Protein AF-0000000077172440 (afdb_homodimer)

pLDDT: mean 88.28, std 14.59, range [40.81, 98.94]

Organism: Gloeobacter violaceus (strain ATCC 29082 / PCC 7421) (NCBI:txid251221)

Foldseek 3Di:
DDQDDDLVRADKDWDDDADAATKIWRWGQVVSPHDFKGKIKIKAFALHWHAAFKAKQPKKKKKAWQAAKWWKDAQPDIDIDGHRDIDIQDHDDSRGTITTAHLTHGITIIMMMMTDDPQIWMAHVQQQKIKTAGDPPVVVLRIAIDHPPPVDPHDDRCHRVNCPVSNVRNPDPDDD/DDQDDDLVRADWDWDDDADAATKIWRWGQVVSPDDFKGKIKIKAFALHWHAAFKAKQPKKKKKAWQAAKWWKDAQPDIDIDGHRDIDIQDHDDSRGTITTAHLTHGIGIIMMMMTDDPQIWMAHVQQQKIKTRGDPPVVVLRIAIDHPPPVDPHDDRCHRPNCVVSNVRNPDPDDD

Secondary structure (DSSP, 8-state):
---EEEGGGS-EEEEEETTTEEEEEEE-TGGGT-SSEEEEEEEE-TT-BSS-SBEESS--EEEEEEE--EEEEETTEEEEE-TTEEEEE-S-SGGG-EEEE--SSS-EEEEEEEE--SSEEEEETTTTEEEEES---GGGT-EEEEES-TT-S---TTTT---HHHHHHHHS----/---EEEGGGS-EEEEEETTTEEEEEEE-TGGGT-SSEEEEEEEE-TT-BSS-SBEESS--EEEEEEE--EEEEETTEEEEE-TTEEEEE-S-SGGG-EEEE--SSS-EEEEEEEE--SSEEEEETTTTEEEEES---GGGT-EEEEES-TT-S---TTTT---HHHHHHHHS----

Sequence (352 aa):
MKPILNVADAPIRRLESGEHFECRMAQLANPLGAKSIGANVTHVPPGKAAFPFHHHYANEEHFFILSGTGMLRVGSQAYPVKPHDYIFTPPGGPEVAHQLVNTGLEDLVYLAISTLQLPEVAGYPDSGKTGVRITYDSASGAGRFLIADASKDEVSYWDGEDGRAIAEMQAAPSAPMKPILNVADAPIRRLESGEHFECRMAQLANPLGAKSIGANVTHVPPGKAAFPFHHHYANEEHFFILSGTGMLRVGSQAYPVKPHDYIFTPPGGPEVAHQLVNTGLEDLVYLAISTLQLPEVAGYPDSGKTGVRITYDSASGAGRFLIADASKDEVSYWDGEDGRAIAEMQAAPSAP

Radius of gyration: 21.49 Å; Cα contacts (8 Å, |Δi|>4): 927; chains: 2; bounding box: 39×65×44 Å

InterPro domains:
  IPR011051 RmlC-like cupin domain superfamily [SSF51182] (17-134)
  IPR013096 Cupin 2, conserved barrel [PF07883] (41-113)
  IPR014710 RmlC-like jelly roll fold [G3DSA:2.60.120.10] (12-162)
  IPR051610 Glucose-6-phosphate isomerase/Oxalate decarboxylase [PTHR35848] (5-147)

Structure (mmCIF, N/CA/C/O backbone):
data_AF-0000000077172440-model_v1
#
loop_
_entity.id
_entity.type
_entity.pdbx_description
1 polymer 'Glr3394 protein'
#
loop_
_atom_site.group_PDB
_atom_site.id
_atom_site.type_symbol
_atom_site.label_atom_id
_atom_site.label_alt_id
_atom_site.label_comp_id
_atom_site.label_asym_id
_atom_site.label_entity_id
_atom_site.label_seq_id
_atom_site.pdbx_PDB_ins_code
_atom_site.Cartn_x
_atom_site.Cartn_y
_atom_site.Cartn_z
_atom_site.occupancy
_atom_site.B_iso_or_equiv
_atom_site.auth_seq_id
_atom_site.auth_comp_id
_atom_site.auth_asym_id
_atom_site.auth_atom_id
_atom_site.pdbx_PDB_model_num
ATOM 1 N N . MET A 1 1 ? 1.404 -16.562 13.992 1 76.5 1 MET A N 1
ATOM 2 C CA . MET A 1 1 ? 0.486 -15.438 14.102 1 76.5 1 MET A CA 1
ATOM 3 C C . MET A 1 1 ? -0.268 -15.211 12.797 1 76.5 1 MET A C 1
ATOM 5 O O . MET A 1 1 ? 0.266 -15.469 11.719 1 76.5 1 MET A O 1
ATOM 9 N N . LYS A 1 2 ? -1.581 -14.836 12.875 1 91.19 2 LYS A N 1
ATOM 10 C CA . LYS A 1 2 ? -2.41 -14.562 11.703 1 91.19 2 LYS A CA 1
ATOM 11 C C . LYS A 1 2 ? -1.881 -13.367 10.922 1 91.19 2 LYS A C 1
ATOM 13 O O . LYS A 1 2 ? -1.665 -12.297 11.492 1 91.19 2 LYS A O 1
ATOM 18 N N . PRO A 1 3 ? -1.607 -13.508 9.648 1 97.25 3 PRO A N 1
ATOM 19 C CA . PRO A 1 3 ? -0.966 -12.453 8.859 1 97.25 3 PRO A CA 1
ATOM 20 C C . PRO A 1 3 ? -1.966 -11.438 8.305 1 97.25 3 PRO A C 1
ATOM 22 O O . PRO A 1 3 ? -1.636 -10.672 7.391 1 97.25 3 PRO A O 1
ATOM 25 N N . ILE A 1 4 ? -3.197 -11.469 8.828 1 98.62 4 ILE A N 1
ATOM 26 C CA . ILE A 1 4 ? -4.273 -10.633 8.305 1 98.62 4 ILE A CA 1
ATOM 27 C C . ILE A 1 4 ? -4.848 -9.773 9.422 1 98.62 4 ILE A C 1
ATOM 29 O O . ILE A 1 4 ? -5.105 -10.266 10.523 1 98.62 4 ILE A O 1
ATOM 33 N N . LEU A 1 5 ? -5.012 -8.562 9.188 1 98.69 5 LEU A N 1
ATOM 34 C CA . LEU A 1 5 ? -5.715 -7.633 10.055 1 98.69 5 LEU A CA 1
ATOM 35 C C . LEU A 1 5 ? -6.73 -6.812 9.273 1 98.69 5 LEU A C 1
ATOM 37 O O . LEU A 1 5 ? -6.367 -6.094 8.336 1 98.69 5 LEU A O 1
ATOM 41 N N . ASN A 1 6 ? -8.016 -6.953 9.594 1 98.88 6 ASN A N 1
ATOM 42 C CA . ASN A 1 6 ? -9.016 -6.117 8.945 1 98.88 6 ASN A CA 1
ATOM 43 C C . ASN A 1 6 ? -9.055 -4.715 9.547 1 98.88 6 ASN A C 1
ATOM 45 O O . ASN A 1 6 ? -8.906 -4.551 10.758 1 98.88 6 ASN A O 1
ATOM 49 N N . VAL A 1 7 ? -9.344 -3.797 8.727 1 98.81 7 VAL A N 1
ATOM 50 C CA . VAL A 1 7 ? -9.414 -2.4 9.148 1 98.81 7 VAL A CA 1
ATOM 51 C C . VAL A 1 7 ? -10.336 -2.27 10.352 1 98.81 7 VAL A C 1
ATOM 53 O O . VAL A 1 7 ? -10.055 -1.514 11.281 1 98.81 7 VAL A O 1
ATOM 56 N N . ALA A 1 8 ? -11.414 -2.982 10.383 1 98.44 8 ALA A N 1
ATOM 57 C CA . ALA A 1 8 ? -12.422 -2.887 11.43 1 98.44 8 ALA A CA 1
ATOM 58 C C . ALA A 1 8 ? -11.859 -3.326 12.781 1 98.44 8 ALA A C 1
ATOM 60 O O . ALA A 1 8 ? -12.367 -2.93 13.828 1 98.44 8 ALA A O 1
ATOM 61 N N . ASP A 1 9 ? -10.852 -4.141 12.781 1 98.31 9 ASP A N 1
ATOM 62 C CA . ASP A 1 9 ? -10.312 -4.711 14.016 1 98.31 9 ASP A CA 1
ATOM 63 C C . ASP A 1 9 ? -8.969 -4.066 14.367 1 98.31 9 ASP A C 1
ATOM 65 O O . ASP A 1 9 ? -8.336 -4.445 15.359 1 98.31 9 ASP A O 1
ATOM 69 N N . ALA A 1 10 ? -8.578 -3.152 13.57 1 98.62 10 ALA A N 1
ATOM 70 C CA . ALA A 1 10 ? -7.258 -2.557 13.734 1 98.62 10 ALA A CA 1
ATOM 71 C C . ALA A 1 10 ? -7.254 -1.545 14.875 1 98.62 10 ALA A C 1
ATOM 73 O O . ALA A 1 10 ? -8.242 -0.838 15.094 1 98.62 10 ALA A O 1
ATOM 74 N N . PRO A 1 11 ? -6.117 -1.468 15.656 1 97.88 11 PRO A N 1
ATOM 75 C CA . PRO A 1 11 ? -6 -0.375 16.625 1 97.88 11 PRO A CA 1
ATOM 76 C C . PRO A 1 11 ? -6.164 1.001 15.984 1 97.88 11 PRO A C 1
ATOM 78 O O . PRO A 1 11 ? -5.66 1.236 14.883 1 97.88 11 PRO A O 1
ATOM 81 N N . ILE A 1 12 ? -6.863 1.854 16.719 1 98.12 12 ILE A N 1
ATOM 82 C CA . ILE A 1 12 ? -7.168 3.178 16.172 1 98.12 12 ILE A CA 1
ATOM 83 C C . ILE A 1 12 ? -6.324 4.23 16.891 1 98.12 12 ILE A C 1
ATOM 85 O O . ILE A 1 12 ? -6.234 4.23 18.125 1 98.12 12 ILE A O 1
ATOM 89 N N . ARG A 1 13 ? -5.633 5.074 16.156 1 95.69 13 ARG A N 1
ATOM 90 C CA . ARG A 1 13 ? -5.008 6.293 16.656 1 95.69 13 ARG A CA 1
ATOM 91 C C . ARG A 1 13 ? -5.762 7.531 16.188 1 95.69 13 ARG A C 1
ATOM 93 O O . ARG A 1 13 ? -6.062 7.668 14.992 1 95.69 13 ARG A O 1
ATOM 100 N N . ARG A 1 14 ? -6.105 8.422 17.062 1 96.31 14 ARG A N 1
ATOM 101 C CA . ARG A 1 14 ? -6.805 9.664 16.734 1 96.31 14 ARG A CA 1
ATOM 102 C C . ARG A 1 14 ? -5.891 10.867 16.922 1 96.31 14 ARG A C 1
ATOM 104 O O . ARG A 1 14 ? -5.117 10.938 17.875 1 96.31 14 ARG A O 1
ATOM 111 N N . LEU A 1 15 ? -5.883 11.742 15.977 1 92.75 15 LEU A N 1
ATOM 112 C CA . LEU A 1 15 ? -5.172 13.016 16.062 1 92.75 15 LEU A CA 1
ATOM 113 C C . LEU A 1 15 ? -6.133 14.188 15.898 1 92.75 15 LEU A C 1
ATOM 115 O O . LEU A 1 15 ? -7.047 14.133 15.078 1 92.75 15 LEU A O 1
ATOM 119 N N . GLU A 1 16 ? -5.938 15.141 16.703 1 92.56 16 GLU A N 1
ATOM 120 C CA . GLU A 1 16 ? -6.707 16.375 16.609 1 92.56 16 GLU A CA 1
ATOM 121 C C . GLU A 1 16 ? -5.902 17.562 17.125 1 92.56 16 GLU A C 1
ATOM 123 O O . GLU A 1 16 ? -5.195 17.453 18.125 1 92.56 16 GLU A O 1
ATOM 128 N N . SER A 1 17 ? -5.918 18.578 16.438 1 89.31 17 SER A N 1
ATOM 129 C CA . SER A 1 17 ? -5.309 19.828 16.859 1 89.31 17 SER A CA 1
ATOM 130 C C . SER A 1 17 ? -6.016 21.031 16.25 1 89.31 17 SER A C 1
ATOM 132 O O . SER A 1 17 ? -6.141 21.125 15.023 1 89.31 17 SER A O 1
ATOM 134 N N . GLY A 1 18 ? -6.434 21.922 17.078 1 89.69 18 GLY A N 1
ATOM 135 C CA . GLY A 1 18 ? -7.086 23.125 16.594 1 89.69 18 GLY A CA 1
ATOM 136 C C . GLY A 1 18 ? -8.312 22.828 15.75 1 89.69 18 GLY A C 1
ATOM 137 O O . GLY A 1 18 ? -8.961 21.797 15.922 1 89.69 18 GLY A O 1
ATOM 138 N N . GLU A 1 19 ? -8.609 23.75 14.859 1 89.94 19 GLU A N 1
ATOM 139 C CA . GLU A 1 19 ? -9.844 23.703 14.086 1 89.94 19 GLU A CA 1
ATOM 140 C C . GLU A 1 19 ? -9.672 22.891 12.805 1 89.94 19 GLU A C 1
ATOM 142 O O . GLU A 1 19 ? -10.641 22.375 12.258 1 89.94 19 GLU A O 1
ATOM 147 N N . HIS A 1 20 ? -8.492 22.688 12.391 1 92.44 20 HIS A N 1
ATOM 148 C CA . HIS A 1 20 ? -8.328 22.281 11 1 92.44 20 HIS A CA 1
ATOM 149 C C . HIS A 1 20 ? -7.668 20.922 10.898 1 92.44 20 HIS A C 1
ATOM 151 O O . HIS A 1 20 ? -7.613 20.328 9.812 1 92.44 20 HIS A O 1
ATOM 157 N N . PHE A 1 21 ? -7.172 20.422 11.992 1 94.38 21 PHE A N 1
ATOM 158 C CA . PHE A 1 21 ? -6.473 19.141 11.93 1 94.38 21 PHE A CA 1
ATOM 159 C C . PHE A 1 21 ? -7.223 18.078 12.719 1 94.38 21 PHE A C 1
ATOM 161 O O . PHE A 1 21 ? -7.52 18.266 13.898 1 94.38 21 PHE A O 1
ATOM 168 N N . GLU A 1 22 ? -7.531 17.031 12.078 1 96.19 22 GLU A N 1
ATOM 169 C CA . GLU A 1 22 ? -8.219 15.906 12.695 1 96.19 22 GLU A CA 1
ATOM 170 C C . GLU A 1 22 ? -8.148 14.656 11.812 1 96.19 22 GLU A C 1
ATOM 172 O O . GLU A 1 22 ? -8.289 14.75 10.594 1 96.19 22 GLU A O 1
ATOM 177 N N . CYS A 1 23 ? -7.887 13.539 12.438 1 97.38 23 CYS A N 1
ATOM 178 C CA . CYS A 1 23 ? -8.023 12.281 11.711 1 97.38 23 CYS A CA 1
ATOM 179 C C . CYS A 1 23 ? -8.133 11.102 12.672 1 97.38 23 CYS A C 1
ATOM 181 O O . CYS A 1 23 ? -7.883 11.25 13.867 1 97.38 23 CYS A O 1
ATOM 183 N N . ARG A 1 24 ? -8.641 10.094 12.172 1 98.38 24 ARG A N 1
ATOM 184 C CA . ARG A 1 24 ? -8.562 8.766 12.773 1 98.38 24 ARG A CA 1
ATOM 185 C C . ARG A 1 24 ? -7.781 7.805 11.875 1 98.38 24 ARG A C 1
ATOM 187 O O . ARG A 1 24 ? -8.047 7.715 10.68 1 98.38 24 ARG A O 1
ATOM 194 N N . MET A 1 25 ? -6.887 7.094 12.492 1 98.12 25 MET A N 1
ATOM 195 C CA . MET A 1 25 ? -6.043 6.176 11.727 1 98.12 25 MET A CA 1
ATOM 196 C C . MET A 1 25 ? -6.191 4.746 12.242 1 98.12 25 MET A C 1
ATOM 198 O O . MET A 1 25 ? -5.957 4.477 13.414 1 98.12 25 MET A O 1
ATOM 202 N N . ALA A 1 26 ? -6.637 3.865 11.391 1 98.75 26 ALA A N 1
ATOM 203 C CA . ALA A 1 26 ? -6.551 2.436 11.672 1 98.75 26 ALA A CA 1
ATOM 204 C C . ALA A 1 26 ? -5.164 1.895 11.336 1 98.75 26 ALA A C 1
ATOM 206 O O . ALA A 1 26 ? -4.809 1.772 10.164 1 98.75 26 ALA A O 1
ATOM 207 N N . GLN A 1 27 ? -4.391 1.574 12.375 1 97.81 27 GLN A N 1
ATOM 208 C CA . GLN A 1 27 ? -3.023 1.104 12.172 1 97.81 27 GLN A CA 1
ATOM 209 C C . GLN A 1 27 ? -3.008 -0.334 11.664 1 97.81 27 GLN A C 1
ATOM 211 O O . GLN A 1 27 ? -3.596 -1.225 12.281 1 97.81 27 GLN A O 1
ATOM 216 N N . LEU A 1 28 ? -2.277 -0.622 10.562 1 98.44 28 LEU A N 1
ATOM 217 C CA . LEU A 1 28 ? -2.424 -1.924 9.914 1 98.44 28 LEU A CA 1
ATOM 218 C C . LEU A 1 28 ? -1.089 -2.66 9.867 1 98.44 28 LEU A C 1
ATOM 220 O O . LEU A 1 28 ? -0.944 -3.73 10.461 1 98.44 28 LEU A O 1
ATOM 224 N N . ALA A 1 29 ? -0.064 -2.094 9.297 1 98 29 ALA A N 1
ATOM 225 C CA . ALA A 1 29 ? 1.187 -2.803 9.039 1 98 29 ALA A CA 1
ATOM 226 C C . ALA A 1 29 ? 1.931 -3.098 10.336 1 98 29 ALA A C 1
ATOM 228 O O . ALA A 1 29 ? 2.379 -4.227 10.555 1 98 29 ALA A O 1
ATOM 229 N N . ASN A 1 30 ? 2.021 -2.082 11.172 1 94.25 30 ASN A N 1
ATOM 230 C CA . ASN A 1 30 ? 2.836 -2.197 12.375 1 94.25 30 ASN A CA 1
ATOM 231 C C . ASN A 1 30 ? 2.32 -3.303 13.297 1 94.25 30 ASN A C 1
ATOM 233 O O . ASN A 1 30 ? 3.092 -4.152 13.742 1 94.25 30 ASN A O 1
ATOM 237 N N . PRO A 1 31 ? 1.018 -3.365 13.594 1 96.06 31 PRO A N 1
ATOM 238 C CA . PRO A 1 31 ? 0.517 -4.434 14.461 1 96.06 31 PRO A CA 1
ATOM 239 C C . PRO A 1 31 ? 0.816 -5.828 13.914 1 96.06 31 PRO A C 1
ATOM 241 O O . PRO A 1 31 ? 0.842 -6.801 14.672 1 96.06 31 PRO A O 1
ATOM 244 N N . LEU A 1 32 ? 0.987 -5.965 12.602 1 97.31 32 LEU A N 1
ATOM 245 C CA . LEU A 1 32 ? 1.26 -7.254 11.984 1 97.31 32 LEU A CA 1
ATOM 246 C C . LEU A 1 32 ? 2.756 -7.555 11.984 1 97.31 32 LEU A C 1
ATOM 248 O O . LEU A 1 32 ? 3.182 -8.617 11.531 1 97.31 32 LEU A O 1
ATOM 252 N N . GLY A 1 33 ? 3.527 -6.566 12.43 1 94.5 33 GLY A N 1
ATOM 253 C CA . GLY A 1 33 ? 4.949 -6.812 12.625 1 94.5 33 GLY A CA 1
ATOM 254 C C . GLY A 1 33 ? 5.805 -6.301 11.484 1 94.5 33 GLY A C 1
ATOM 255 O O . GLY A 1 33 ? 6.996 -6.613 11.406 1 94.5 33 GLY A O 1
ATOM 256 N N . ALA A 1 34 ? 5.184 -5.594 10.57 1 95.81 34 ALA A N 1
ATOM 257 C CA . ALA A 1 34 ? 5.965 -5.035 9.477 1 95.81 34 ALA A CA 1
ATOM 258 C C . ALA A 1 34 ? 7.012 -4.055 9.992 1 95.81 34 ALA A C 1
ATOM 260 O O . ALA A 1 34 ? 6.746 -3.283 10.914 1 95.81 34 ALA A O 1
ATOM 261 N N . LYS A 1 35 ? 8.164 -4.031 9.273 1 89.31 35 LYS A N 1
ATOM 262 C CA . LYS A 1 35 ? 9.258 -3.217 9.781 1 89.31 35 LYS A CA 1
ATOM 263 C C . LYS A 1 35 ? 9.75 -2.232 8.727 1 89.31 35 LYS A C 1
ATOM 265 O O . LYS A 1 35 ? 10.383 -1.225 9.055 1 89.31 35 LYS A O 1
ATOM 270 N N . SER A 1 36 ? 9.539 -2.518 7.508 1 93.94 36 SER A N 1
ATOM 271 C CA . SER A 1 36 ? 10.109 -1.706 6.438 1 93.94 36 SER A CA 1
ATOM 272 C C . SER A 1 36 ? 9.07 -0.77 5.836 1 93.94 36 SER A C 1
ATOM 274 O O . SER A 1 36 ? 9.406 0.289 5.305 1 93.94 36 SER A O 1
ATOM 276 N N . ILE A 1 37 ? 7.859 -1.203 5.863 1 97.19 37 ILE A N 1
ATOM 277 C CA . ILE A 1 37 ? 6.758 -0.415 5.32 1 97.19 37 ILE A CA 1
ATOM 278 C C . ILE A 1 37 ? 5.707 -0.187 6.402 1 97.19 37 ILE A C 1
ATOM 280 O O . ILE A 1 37 ? 5.305 -1.126 7.094 1 97.19 37 ILE A O 1
ATOM 284 N N . GLY A 1 38 ? 5.375 1.05 6.609 1 96.81 38 GLY A N 1
ATOM 285 C CA . GLY A 1 38 ? 4.203 1.374 7.41 1 96.81 38 GLY A CA 1
ATOM 286 C C . GLY A 1 38 ? 2.943 1.541 6.582 1 96.81 38 GLY A C 1
ATOM 287 O O . GLY A 1 38 ? 3.012 1.871 5.398 1 96.81 38 GLY A O 1
ATOM 288 N N . ALA A 1 39 ? 1.798 1.276 7.219 1 98.62 39 ALA A N 1
ATOM 289 C CA . ALA A 1 39 ? 0.526 1.465 6.527 1 98.62 39 ALA A CA 1
ATOM 290 C C . ALA A 1 39 ? -0.616 1.66 7.523 1 98.62 39 ALA A C 1
ATOM 292 O O . ALA A 1 39 ? -0.666 0.994 8.555 1 98.62 39 ALA A O 1
ATOM 293 N N . ASN A 1 40 ? -1.451 2.508 7.184 1 98.62 40 ASN A N 1
ATOM 294 C CA . ASN A 1 40 ? -2.684 2.73 7.934 1 98.62 40 ASN A CA 1
ATOM 295 C C . ASN A 1 40 ? -3.795 3.268 7.039 1 98.62 40 ASN A C 1
ATOM 297 O O . ASN A 1 40 ? -3.527 3.811 5.965 1 98.62 40 ASN A O 1
ATOM 301 N N . VAL A 1 41 ? -5.016 3.045 7.449 1 98.94 41 VAL A N 1
ATOM 302 C CA . VAL A 1 41 ? -6.137 3.73 6.816 1 98.94 41 VAL A CA 1
ATOM 303 C C . VAL A 1 41 ? -6.492 4.984 7.609 1 98.94 41 VAL A C 1
ATOM 305 O O . VAL A 1 41 ? -6.812 4.906 8.797 1 98.94 41 VAL A O 1
ATOM 308 N N . THR A 1 42 ? -6.387 6.141 6.969 1 98.88 42 THR A N 1
ATOM 309 C CA . THR A 1 42 ? -6.641 7.434 7.594 1 98.88 42 THR A CA 1
ATOM 310 C C . THR A 1 42 ? -8 7.984 7.164 1 98.88 42 THR A C 1
ATOM 312 O O . THR A 1 42 ? -8.305 8.047 5.969 1 98.88 42 THR A O 1
ATOM 315 N N . HIS A 1 43 ? -8.82 8.336 8.07 1 98.94 43 HIS A N 1
ATOM 316 C CA . HIS A 1 43 ? -10.086 9.031 7.863 1 98.94 43 HIS A CA 1
ATOM 317 C C . HIS A 1 43 ? -9.977 10.508 8.234 1 98.94 43 HIS A C 1
ATOM 319 O O . HIS A 1 43 ? -9.617 10.836 9.367 1 98.94 43 HIS A O 1
ATOM 325 N N . VAL A 1 44 ? -10.266 11.359 7.328 1 98.69 44 VAL A N 1
ATOM 326 C CA . VAL A 1 44 ? -10.195 12.797 7.547 1 98.69 44 VAL A CA 1
ATOM 327 C C . VAL A 1 44 ? -11.578 13.414 7.367 1 98.69 44 VAL A C 1
ATOM 329 O O . VAL A 1 44 ? -12.164 13.344 6.285 1 98.69 44 VAL A O 1
ATOM 332 N N . PRO A 1 45 ? -12.117 14.039 8.359 1 98.19 45 PRO A N 1
ATOM 333 C CA . PRO A 1 45 ? -13.445 14.656 8.234 1 98.19 45 PRO A CA 1
ATOM 334 C C . PRO A 1 45 ? -13.453 15.844 7.281 1 98.19 45 PRO A C 1
ATOM 336 O O . PRO A 1 45 ? -12.398 16.406 6.98 1 98.19 45 PRO A O 1
ATOM 339 N N . PRO A 1 46 ? -14.688 16.188 6.805 1 97.56 46 PRO A N 1
ATOM 340 C CA . PRO A 1 46 ? -14.82 17.344 5.93 1 97.56 46 PRO A CA 1
ATOM 341 C C . PRO A 1 46 ? -14.203 18.609 6.531 1 97.56 46 PRO A C 1
ATOM 343 O O . PRO A 1 46 ? -14.414 18.906 7.707 1 97.56 46 PRO A O 1
ATOM 346 N N . GLY A 1 47 ? -13.352 19.344 5.742 1 94.69 47 GLY A N 1
ATOM 347 C CA . GLY A 1 47 ? -12.766 20.609 6.137 1 94.69 47 GLY A CA 1
ATOM 348 C C . GLY A 1 47 ? -11.477 20.469 6.918 1 94.69 47 GLY A C 1
ATOM 349 O O . GLY A 1 47 ? -10.898 21.453 7.371 1 94.69 47 GLY A O 1
ATOM 350 N N . LYS A 1 48 ? -11.031 19.203 7.062 1 96.75 48 LYS A N 1
ATOM 351 C CA . LYS A 1 48 ? -9.859 18.953 7.895 1 96.75 48 LYS A CA 1
ATOM 352 C C . LYS A 1 48 ? -8.711 18.375 7.066 1 96.75 48 LYS A C 1
ATOM 354 O O . LYS A 1 48 ? -8.914 17.953 5.926 1 96.75 48 LYS A O 1
ATOM 359 N N . ALA A 1 49 ? -7.586 18.516 7.594 1 96.75 49 ALA A N 1
ATOM 360 C CA . ALA A 1 49 ? -6.422 17.703 7.207 1 96.75 49 ALA A CA 1
ATOM 361 C C . ALA A 1 49 ? -5.941 16.844 8.375 1 96.75 49 ALA A C 1
ATOM 363 O O . ALA A 1 49 ? -6.148 17.188 9.539 1 96.75 49 ALA A O 1
ATOM 364 N N . ALA A 1 50 ? -5.348 15.727 8.055 1 96.94 50 ALA A N 1
ATOM 365 C CA . ALA A 1 50 ? -4.809 14.867 9.102 1 96.94 50 ALA A CA 1
ATOM 366 C C . ALA A 1 50 ? -3.533 15.453 9.695 1 96.94 50 ALA A C 1
ATOM 368 O O . ALA A 1 50 ? -3.338 15.43 10.914 1 96.94 50 ALA A O 1
ATOM 369 N N . PHE A 1 51 ? -2.623 15.977 8.812 1 94.69 51 PHE A N 1
ATOM 370 C CA . PHE A 1 51 ? -1.274 16.375 9.203 1 94.69 51 PHE A CA 1
ATOM 371 C C . PHE A 1 51 ? -0.924 17.734 8.633 1 94.69 51 PHE A C 1
ATOM 373 O O . PHE A 1 51 ? -1.512 18.172 7.645 1 94.69 51 PHE A O 1
ATOM 380 N N . PRO A 1 52 ? 0.033 18.438 9.242 1 93.69 52 PRO A N 1
ATOM 381 C CA . PRO A 1 52 ? 0.548 19.656 8.633 1 93.69 52 PRO A CA 1
ATOM 382 C C . PRO A 1 52 ? 1.203 19.406 7.273 1 93.69 52 PRO A C 1
ATOM 384 O O . PRO A 1 52 ? 1.579 18.266 6.965 1 93.69 52 PRO A O 1
ATOM 387 N N . PHE A 1 53 ? 1.23 20.422 6.449 1 95.06 53 PHE A N 1
ATOM 388 C CA . PHE A 1 53 ? 1.994 20.406 5.207 1 95.06 53 PHE A CA 1
ATOM 389 C C . PHE A 1 53 ? 3.461 20.094 5.477 1 95.06 53 PHE A C 1
ATOM 391 O O . PHE A 1 53 ? 4.133 20.828 6.207 1 95.06 53 PHE A O 1
ATOM 398 N N . HIS A 1 54 ? 3.977 18.984 4.887 1 96 54 HIS A N 1
ATOM 399 C CA . HIS A 1 54 ? 5.316 18.547 5.27 1 96 54 HIS A CA 1
ATOM 400 C C . HIS A 1 54 ? 5.977 17.75 4.156 1 96 54 HIS A C 1
ATOM 402 O O . HIS A 1 54 ? 5.328 17.406 3.168 1 96 54 HIS A O 1
ATOM 408 N N . HIS A 1 55 ? 7.238 17.641 4.27 1 95.75 55 HIS A N 1
ATOM 409 C CA . HIS A 1 55 ? 8.031 16.797 3.391 1 95.75 55 HIS A CA 1
ATOM 410 C C . HIS A 1 55 ? 9.031 15.961 4.184 1 95.75 55 HIS A C 1
ATOM 412 O O . HIS A 1 55 ? 9.344 16.281 5.332 1 95.75 55 HIS A O 1
ATOM 418 N N . HIS A 1 56 ? 9.312 14.859 3.625 1 96.62 56 HIS A N 1
ATOM 419 C CA . HIS A 1 56 ? 10.273 13.93 4.203 1 96.62 56 HIS A CA 1
ATOM 420 C C . HIS A 1 56 ? 11.586 13.93 3.42 1 96.62 56 HIS A C 1
ATOM 422 O O . HIS A 1 5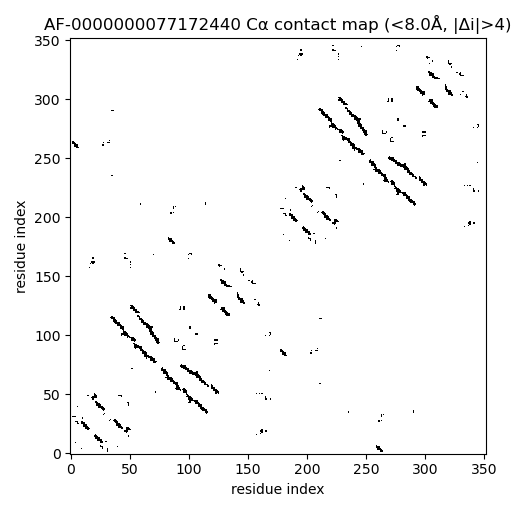6 ? 11.57 13.891 2.188 1 96.62 56 HIS A O 1
ATOM 428 N N . TYR A 1 57 ? 12.703 13.891 4.156 1 94.31 57 TYR A N 1
ATOM 429 C CA . TYR A 1 57 ? 13.977 13.922 3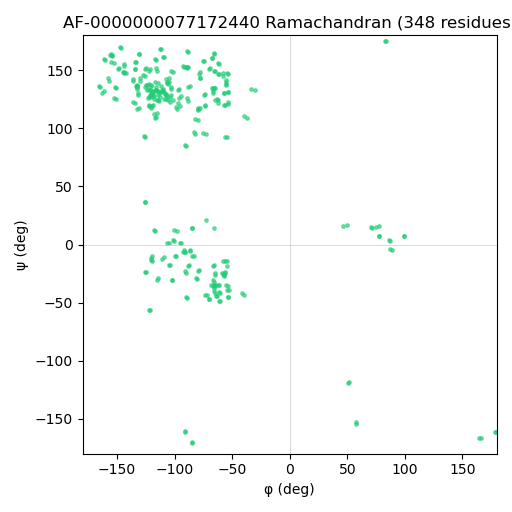.447 1 94.31 57 TYR A CA 1
ATOM 430 C C . TYR A 1 57 ? 14.461 12.516 3.131 1 94.31 57 TYR A C 1
ATOM 432 O O . TYR A 1 57 ? 15.211 12.305 2.176 1 94.31 57 TYR A O 1
ATOM 440 N N . ALA A 1 58 ? 14.016 11.539 3.859 1 94.06 58 ALA A N 1
ATOM 441 C CA . ALA A 1 58 ? 14.562 10.203 3.674 1 94.06 58 ALA A CA 1
ATOM 442 C C . ALA A 1 58 ? 13.492 9.242 3.158 1 94.06 58 ALA A C 1
ATOM 444 O O . ALA A 1 58 ? 13.797 8.273 2.461 1 94.06 58 ALA A O 1
ATOM 445 N N . ASN A 1 59 ? 12.289 9.469 3.508 1 95.94 59 ASN A N 1
ATOM 446 C CA . ASN A 1 59 ? 11.242 8.477 3.283 1 95.94 59 ASN A CA 1
ATOM 447 C C . ASN A 1 59 ? 10.336 8.875 2.121 1 95.94 59 ASN A C 1
ATOM 449 O O . ASN A 1 59 ? 10.039 10.055 1.932 1 95.94 59 ASN A O 1
ATOM 453 N N . GLU A 1 60 ? 9.891 7.934 1.339 1 96.62 60 GLU A N 1
ATOM 454 C CA . GLU A 1 60 ? 8.789 8.164 0.412 1 96.62 60 GLU A CA 1
ATOM 455 C C . GLU A 1 60 ? 7.445 7.844 1.062 1 96.62 60 GLU A C 1
ATOM 457 O O . GLU A 1 60 ? 7.375 7.02 1.978 1 96.62 60 GLU A O 1
ATOM 462 N N . GLU A 1 61 ? 6.469 8.469 0.616 1 97.94 61 GLU A N 1
ATOM 463 C CA . GLU A 1 61 ? 5.105 8.219 1.067 1 97.94 61 GLU A CA 1
ATOM 464 C C . GLU A 1 61 ? 4.156 8.031 -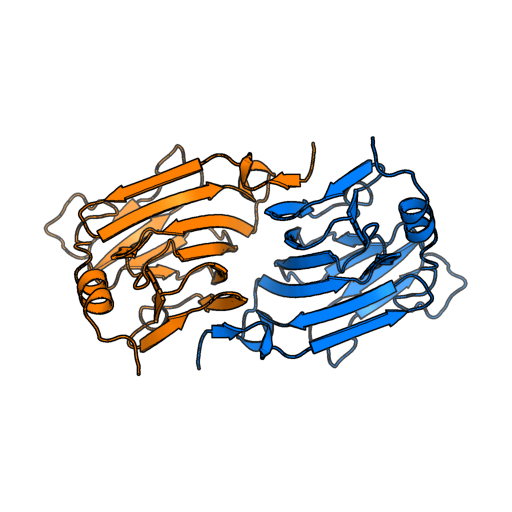0.115 1 97.94 61 GLU A C 1
ATOM 466 O O . GLU A 1 61 ? 4.34 8.641 -1.169 1 97.94 61 GLU A O 1
ATOM 471 N N . HIS A 1 62 ? 3.277 7.168 0.083 1 98.75 62 HIS A N 1
ATOM 472 C CA . HIS A 1 62 ? 2.246 6.832 -0.891 1 98.75 62 HIS A CA 1
ATOM 473 C C . HIS A 1 62 ? 0.856 6.898 -0.267 1 98.75 62 HIS A C 1
ATOM 475 O O . HIS A 1 62 ? 0.689 6.609 0.92 1 98.75 62 HIS A O 1
ATOM 481 N N . PHE A 1 63 ? -0.086 7.316 -1.106 1 98.88 63 PHE A N 1
ATOM 482 C CA . PHE A 1 63 ? -1.478 7.309 -0.671 1 98.88 63 PHE A CA 1
ATOM 483 C C . PHE A 1 63 ? -2.373 6.68 -1.731 1 98.88 63 PHE A C 1
ATOM 485 O O . PHE A 1 63 ? -2.186 6.91 -2.928 1 98.88 63 PHE A O 1
ATOM 492 N N . PHE A 1 64 ? -3.264 5.875 -1.338 1 98.94 64 PHE A N 1
ATOM 493 C CA . PHE A 1 64 ? -4.316 5.324 -2.186 1 98.94 64 PHE A CA 1
ATOM 494 C C . PHE A 1 64 ? -5.691 5.742 -1.681 1 98.94 64 PHE A C 1
ATOM 496 O O . PHE A 1 64 ? -6.113 5.336 -0.596 1 98.94 64 PHE A O 1
ATOM 503 N N . ILE A 1 65 ? -6.395 6.598 -2.486 1 98.94 65 ILE A N 1
ATOM 504 C CA . ILE A 1 65 ? -7.676 7.137 -2.047 1 98.94 65 ILE A CA 1
ATOM 505 C C . ILE A 1 65 ? -8.75 6.051 -2.125 1 98.94 65 ILE A C 1
ATOM 507 O O . ILE A 1 65 ? -9 5.496 -3.197 1 98.94 65 ILE A O 1
ATOM 511 N N . LEU A 1 66 ? -9.312 5.766 -1.014 1 98.88 66 LEU A N 1
ATOM 512 C CA . LEU A 1 66 ? -10.328 4.715 -0.934 1 98.88 66 LEU A CA 1
ATOM 513 C C . LEU A 1 66 ? -11.719 5.285 -1.169 1 98.88 66 LEU A C 1
ATOM 515 O O . LEU A 1 66 ? -12.523 4.688 -1.888 1 98.88 66 LEU A O 1
ATOM 519 N N . SER A 1 67 ? -12.039 6.379 -0.564 1 98.81 67 SER A N 1
ATOM 520 C CA . SER A 1 67 ? -13.32 7.051 -0.713 1 98.81 67 SER A CA 1
ATOM 521 C C . SER A 1 67 ? -13.211 8.531 -0.373 1 98.81 67 SER A C 1
ATOM 523 O O . SER A 1 67 ? -12.25 8.961 0.274 1 98.81 67 SER A O 1
ATOM 525 N N . GLY A 1 68 ? -14.242 9.297 -0.819 1 98.62 68 GLY A N 1
ATOM 526 C CA . GLY A 1 68 ? -14.25 10.734 -0.606 1 98.62 68 GLY A CA 1
ATOM 527 C C . GLY A 1 68 ? -13.461 11.5 -1.648 1 98.62 68 GLY A C 1
ATOM 528 O O . GLY A 1 68 ? -12.93 10.906 -2.59 1 98.62 68 GLY A O 1
ATOM 529 N N . THR A 1 69 ? -13.547 12.797 -1.521 1 98.31 69 THR A N 1
ATOM 530 C CA . THR A 1 69 ? -12.82 13.711 -2.402 1 98.31 69 THR A CA 1
ATOM 531 C C . THR A 1 69 ? -12.086 14.773 -1.595 1 98.31 69 THR A C 1
ATOM 533 O O . THR A 1 69 ? -12.352 14.945 -0.403 1 98.31 69 THR A O 1
ATOM 536 N N . GLY A 1 70 ? -11.156 15.422 -2.246 1 97.88 70 GLY A N 1
ATOM 537 C CA . GLY A 1 70 ? -10.383 16.469 -1.605 1 97.88 70 GLY A CA 1
ATOM 538 C C . GLY A 1 70 ? -9.328 17.078 -2.516 1 97.88 70 GLY A C 1
ATOM 539 O O . GLY A 1 70 ? -9.453 17.031 -3.74 1 97.88 70 GLY A O 1
ATOM 540 N N . MET A 1 71 ? -8.367 17.734 -1.866 1 97.5 71 MET A N 1
ATOM 541 C CA . MET A 1 71 ? -7.25 18.359 -2.576 1 97.5 71 MET A CA 1
ATOM 542 C C . MET A 1 71 ? -5.918 17.875 -2.01 1 97.5 71 MET A C 1
ATOM 544 O O . MET A 1 71 ? -5.766 17.734 -0.794 1 97.5 71 MET A O 1
ATOM 548 N N . LEU A 1 72 ? -5.039 17.562 -2.91 1 98.25 72 LEU A N 1
ATOM 549 C CA . LEU A 1 72 ? -3.637 17.328 -2.574 1 98.25 72 LEU A CA 1
ATOM 550 C C . LEU A 1 72 ? -2.803 18.578 -2.838 1 98.25 72 LEU A C 1
ATOM 552 O O . LEU A 1 72 ? -2.748 19.062 -3.969 1 98.25 72 LEU A O 1
ATOM 556 N N . ARG A 1 73 ? -2.256 19.094 -1.771 1 96.44 73 ARG A N 1
ATOM 557 C CA . ARG A 1 73 ? -1.247 20.141 -1.902 1 96.44 73 ARG A CA 1
ATOM 558 C C . ARG A 1 73 ? 0.148 19.547 -2.043 1 96.44 73 ARG A C 1
ATOM 560 O O . ARG A 1 73 ? 0.552 18.703 -1.238 1 96.44 73 ARG A O 1
ATOM 567 N N . VAL A 1 74 ? 0.851 19.891 -3.119 1 97.19 74 VAL A N 1
ATOM 568 C CA . VAL A 1 74 ? 2.234 19.469 -3.314 1 97.19 74 VAL A CA 1
ATOM 569 C C . VAL A 1 74 ? 3.076 20.672 -3.77 1 97.19 74 VAL A C 1
ATOM 571 O O . VAL A 1 74 ? 2.871 21.203 -4.863 1 97.19 74 VAL A O 1
ATOM 574 N N . GLY A 1 75 ? 4.105 20.922 -2.924 1 96.12 75 GLY A N 1
ATOM 575 C CA . GLY A 1 75 ? 4.852 22.141 -3.223 1 96.12 75 GLY A CA 1
ATOM 576 C C . GLY A 1 75 ? 3.969 23.359 -3.371 1 96.12 75 GLY A C 1
ATOM 577 O O . GLY A 1 75 ? 3.201 23.688 -2.465 1 96.12 75 GLY A O 1
ATOM 578 N N . SER A 1 76 ? 4.039 23.891 -4.551 1 94.75 76 SER A N 1
ATOM 579 C CA . SER A 1 76 ? 3.244 25.094 -4.793 1 94.75 76 SER A CA 1
ATOM 580 C C . SER A 1 76 ? 1.975 24.766 -5.574 1 94.75 76 SER A C 1
ATOM 582 O O . SER A 1 76 ? 1.224 25.672 -5.949 1 94.75 76 SER A O 1
ATOM 584 N N . GLN A 1 77 ? 1.754 23.531 -5.832 1 95.31 77 GLN A N 1
ATOM 585 C CA . GLN A 1 77 ? 0.618 23.125 -6.648 1 95.31 77 GLN A CA 1
ATOM 586 C C . GLN A 1 77 ? -0.433 22.406 -5.809 1 95.31 77 GLN A C 1
ATOM 588 O O . GLN A 1 77 ? -0.158 22 -4.676 1 95.31 77 GLN A O 1
ATOM 593 N N . ALA A 1 78 ? -1.592 22.359 -6.355 1 95.06 78 ALA A N 1
ATOM 594 C CA . ALA A 1 78 ? -2.691 21.609 -5.754 1 95.06 78 ALA A CA 1
ATOM 595 C C . ALA A 1 78 ? -3.449 20.797 -6.809 1 95.06 78 ALA A C 1
ATOM 597 O O . ALA A 1 78 ? -3.662 21.281 -7.926 1 95.06 78 ALA A O 1
ATOM 598 N N . TYR A 1 79 ? -3.875 19.625 -6.469 1 96.88 79 TYR A N 1
ATOM 599 C CA . TYR A 1 79 ? -4.582 18.719 -7.367 1 96.88 79 TYR A CA 1
ATOM 600 C C . TYR A 1 79 ? -5.812 18.125 -6.688 1 96.88 79 TYR A C 1
ATOM 602 O O . TYR A 1 79 ? -5.766 17.75 -5.512 1 96.88 79 TYR A O 1
ATOM 610 N N . PRO A 1 80 ? -6.918 18.062 -7.398 1 97.88 80 PRO A N 1
ATOM 611 C CA . PRO A 1 80 ? -8.031 17.297 -6.828 1 97.88 80 PRO A CA 1
ATOM 612 C C . PRO A 1 80 ? -7.734 15.812 -6.707 1 97.88 80 PRO A C 1
ATOM 614 O O . PRO A 1 80 ? -6.988 15.258 -7.523 1 97.88 80 PRO A O 1
ATOM 617 N N . VAL A 1 81 ? -8.328 15.195 -5.711 1 98.44 81 VAL A N 1
ATOM 618 C CA . VAL A 1 81 ? -8.18 13.758 -5.562 1 98.44 81 VAL A CA 1
ATOM 619 C C . VAL A 1 81 ? -9.555 13.094 -5.496 1 98.44 81 VAL A C 1
ATOM 621 O O . VAL A 1 81 ? -10.523 13.711 -5.043 1 98.44 81 VAL A O 1
ATOM 624 N N . LYS A 1 82 ? -9.594 11.906 -5.926 1 98.62 82 LYS A N 1
ATOM 625 C CA . LYS A 1 82 ? -10.805 11.102 -5.977 1 98.62 82 LYS A CA 1
ATOM 626 C C . LYS A 1 82 ? -10.492 9.625 -5.734 1 98.62 82 LYS A C 1
ATOM 628 O O . LYS A 1 82 ? -9.328 9.227 -5.707 1 98.62 82 LYS A O 1
ATOM 633 N N . PRO A 1 83 ? -11.555 8.812 -5.535 1 98.81 83 PRO A N 1
ATOM 634 C CA . PRO A 1 83 ? -11.32 7.398 -5.238 1 98.81 83 PRO A CA 1
ATOM 635 C C . PRO A 1 83 ? -10.461 6.711 -6.293 1 98.81 83 PRO A C 1
ATOM 637 O O . PRO A 1 83 ? -10.625 6.965 -7.492 1 98.81 83 PRO A O 1
ATOM 640 N N . HIS A 1 84 ? -9.539 5.895 -5.82 1 98.81 84 HIS A N 1
ATOM 641 C CA . HIS A 1 84 ? -8.664 5.031 -6.602 1 98.81 84 HIS A CA 1
ATOM 642 C C . HIS A 1 84 ? -7.527 5.828 -7.234 1 98.81 84 HIS A C 1
ATOM 644 O O . HIS A 1 84 ? -6.824 5.324 -8.109 1 98.81 84 HIS A O 1
ATOM 650 N N . ASP A 1 85 ? -7.449 7.117 -6.848 1 98.94 85 ASP A N 1
ATOM 651 C CA . ASP A 1 85 ? -6.199 7.816 -7.121 1 98.94 85 ASP A CA 1
ATOM 652 C C . ASP A 1 85 ? -5.051 7.234 -6.297 1 98.94 85 ASP A C 1
ATOM 654 O O . ASP A 1 85 ? -5.215 6.965 -5.105 1 98.94 85 ASP A O 1
ATOM 658 N N . TYR A 1 86 ? -3.924 6.922 -6.922 1 98.94 86 TYR A N 1
ATOM 659 C CA . TYR A 1 86 ? -2.658 6.609 -6.27 1 98.94 86 TYR A CA 1
ATOM 660 C C . TYR A 1 86 ? -1.712 7.805 -6.312 1 98.94 86 TYR A C 1
ATOM 662 O O . TYR A 1 86 ? -1.482 8.383 -7.379 1 98.94 86 TYR A O 1
ATOM 670 N N . ILE A 1 87 ? -1.232 8.25 -5.133 1 98.88 87 ILE A N 1
ATOM 671 C CA . ILE A 1 87 ? -0.393 9.438 -5 1 98.88 87 ILE A CA 1
ATOM 672 C C . ILE A 1 87 ? 1.008 9.031 -4.547 1 98.88 87 ILE A C 1
ATOM 674 O O . ILE A 1 87 ? 1.161 8.219 -3.629 1 98.88 87 ILE A O 1
ATOM 678 N N . PHE A 1 88 ? 1.987 9.484 -5.195 1 98.69 88 PHE A N 1
ATOM 679 C CA . PHE A 1 88 ? 3.375 9.258 -4.809 1 98.69 88 PHE A CA 1
ATOM 680 C C . PHE A 1 88 ? 4.051 10.57 -4.422 1 98.69 88 PHE A C 1
ATOM 682 O O . PHE A 1 88 ? 4.02 11.539 -5.184 1 98.69 88 PHE A O 1
ATOM 689 N N . THR A 1 89 ? 4.582 10.602 -3.254 1 97.88 89 THR A N 1
ATOM 690 C CA . THR A 1 89 ? 5.398 11.719 -2.783 1 97.88 89 THR A CA 1
ATOM 691 C C . THR A 1 89 ? 6.828 11.266 -2.512 1 97.88 89 THR A C 1
ATOM 693 O O . THR A 1 89 ? 7.086 10.539 -1.551 1 97.88 89 THR A O 1
ATOM 696 N N . PRO A 1 90 ? 7.793 11.672 -3.314 1 97.62 90 PRO A N 1
ATOM 697 C CA . PRO A 1 90 ? 9.188 11.266 -3.127 1 97.62 90 PRO A CA 1
ATOM 698 C C . PRO A 1 90 ? 9.859 11.992 -1.965 1 97.62 90 PRO A C 1
ATOM 700 O O . PRO A 1 90 ? 9.375 13.031 -1.515 1 97.62 90 PRO A O 1
ATOM 703 N N . PRO A 1 91 ? 10.945 11.359 -1.45 1 96.94 91 PRO A N 1
ATOM 704 C CA . PRO A 1 91 ? 11.773 12.18 -0.563 1 96.94 91 PRO A CA 1
ATOM 705 C C . PRO A 1 91 ? 12.289 13.445 -1.247 1 96.94 91 PRO A C 1
ATOM 707 O O . PRO A 1 91 ? 12.547 13.438 -2.455 1 96.94 91 PRO A O 1
ATOM 710 N N . GLY A 1 92 ? 12.383 14.484 -0.469 1 96.94 92 GLY A N 1
ATOM 711 C CA . GLY A 1 92 ? 12.883 15.727 -1.035 1 96.94 92 GLY A CA 1
ATOM 712 C C . GLY A 1 92 ? 12.633 16.938 -0.146 1 96.94 92 GLY A C 1
ATOM 713 O O . GLY A 1 92 ? 12.367 16.781 1.049 1 96.94 92 GLY A O 1
ATOM 714 N N . GLY A 1 93 ? 12.828 18.109 -0.762 1 96.06 93 GLY A N 1
ATOM 715 C CA . GLY A 1 93 ? 12.656 19.359 -0.041 1 96.06 93 GLY A CA 1
ATOM 716 C C . GLY A 1 93 ? 11.25 19.906 -0.14 1 96.06 93 GLY A C 1
ATOM 717 O O . GLY A 1 93 ? 10.297 19.156 -0.384 1 96.06 93 GLY A O 1
ATOM 718 N N . PRO A 1 94 ? 11.094 21.203 0.129 1 94.75 94 PRO A N 1
ATOM 719 C CA . PRO A 1 94 ? 9.773 21.828 0.154 1 94.75 94 PRO A CA 1
ATOM 720 C C . PRO A 1 94 ? 9.008 21.641 -1.155 1 94.75 94 PRO A C 1
ATOM 722 O O . PRO A 1 94 ? 7.773 21.672 -1.165 1 94.75 94 PRO A O 1
ATOM 725 N N . GLU A 1 95 ? 9.734 21.438 -2.221 1 96.12 95 GLU A N 1
ATOM 726 C CA . GLU A 1 95 ? 9.102 21.312 -3.527 1 96.12 95 GLU A CA 1
ATOM 727 C C . GLU A 1 95 ? 8.227 20.062 -3.598 1 96.12 95 GLU A C 1
ATOM 729 O O . GLU A 1 95 ? 7.344 19.953 -4.453 1 96.12 95 GLU A O 1
ATOM 734 N N . VAL A 1 96 ? 8.461 19.141 -2.676 1 97.12 96 VAL A N 1
ATOM 735 C CA . VAL A 1 96 ? 7.656 17.922 -2.693 1 97.12 96 VAL A CA 1
ATOM 736 C C . VAL A 1 96 ? 6.859 17.812 -1.395 1 97.12 96 VAL A C 1
ATOM 738 O O . VAL A 1 96 ? 6.352 16.734 -1.057 1 97.12 96 VAL A O 1
ATOM 741 N N . ALA A 1 97 ? 6.824 18.891 -0.638 1 96.69 97 ALA A N 1
ATOM 742 C CA . ALA A 1 97 ? 5.941 18.875 0.526 1 96.69 97 ALA A CA 1
ATOM 743 C C . ALA A 1 97 ? 4.512 18.531 0.126 1 96.69 97 ALA A C 1
ATOM 745 O O . ALA A 1 97 ? 4.051 18.922 -0.951 1 96.69 97 ALA A O 1
ATOM 746 N N . HIS A 1 98 ? 3.809 17.859 1.016 1 98.44 98 HIS A N 1
ATOM 747 C CA . HIS A 1 98 ? 2.492 17.359 0.632 1 98.44 98 HIS A CA 1
ATOM 748 C C . HIS A 1 98 ? 1.515 17.438 1.8 1 98.44 98 HIS A C 1
ATOM 750 O O . HIS A 1 98 ? 1.928 17.422 2.963 1 98.44 98 HIS A O 1
ATOM 756 N N . GLN A 1 99 ? 0.337 17.531 1.441 1 97.5 99 GLN A N 1
ATOM 757 C CA . GLN A 1 99 ? -0.771 17.516 2.391 1 97.5 99 GLN A CA 1
ATOM 758 C C . GLN A 1 99 ? -2.088 17.188 1.696 1 97.5 99 GLN A C 1
ATOM 760 O O . GLN A 1 99 ? -2.383 17.719 0.624 1 97.5 99 GLN A O 1
ATOM 765 N N . LEU A 1 100 ? -2.789 16.281 2.277 1 98.38 100 LEU A N 1
ATOM 766 C CA . LEU A 1 100 ? -4.148 15.992 1.83 1 98.38 100 LEU A CA 1
ATOM 767 C C . LEU A 1 100 ? -5.168 16.75 2.676 1 98.38 100 LEU A C 1
ATOM 769 O O . LEU A 1 100 ? -5.137 16.688 3.906 1 98.38 100 LEU A O 1
ATOM 773 N N . VAL A 1 101 ? -6.023 17.484 2.029 1 97.56 101 VAL A N 1
ATOM 774 C CA . VAL A 1 101 ? -7.086 18.25 2.678 1 97.56 101 VAL A CA 1
ATOM 775 C C . VAL A 1 101 ? -8.445 17.75 2.191 1 97.56 101 VAL A C 1
ATOM 777 O O . VAL A 1 101 ? -8.664 17.594 0.987 1 97.56 101 VAL A O 1
ATOM 780 N N . ASN A 1 102 ? -9.391 17.469 3.143 1 98.25 102 ASN A N 1
ATOM 781 C CA . ASN A 1 102 ? -10.75 17.094 2.773 1 98.25 102 ASN A CA 1
ATOM 782 C C . ASN A 1 102 ? -11.617 18.312 2.463 1 98.25 102 ASN A C 1
ATOM 784 O O . ASN A 1 102 ? -12.195 18.906 3.369 1 98.25 102 ASN A O 1
ATOM 788 N N . THR A 1 103 ? -11.672 18.594 1.256 1 97 103 THR A N 1
ATOM 789 C CA . THR A 1 103 ? -12.516 19.703 0.833 1 97 103 THR A CA 1
ATOM 790 C C . THR A 1 103 ? -13.898 19.203 0.418 1 97 103 THR A C 1
ATOM 792 O O . THR A 1 103 ? -14.688 19.969 -0.155 1 97 103 THR A O 1
ATOM 795 N N . GLY A 1 104 ? -14.133 17.938 0.523 1 96.56 104 GLY A N 1
ATOM 796 C CA . GLY A 1 104 ? -15.414 17.344 0.191 1 96.56 104 GLY A CA 1
ATOM 797 C C . GLY A 1 104 ? -16.406 17.406 1.334 1 96.56 104 GLY A C 1
ATOM 798 O O . GLY A 1 104 ? -16.172 18.062 2.348 1 96.56 104 GLY A O 1
ATOM 799 N N . LEU A 1 105 ? -17.531 16.688 1.128 1 96.5 105 LEU A N 1
ATOM 800 C CA . LEU A 1 105 ? -18.625 16.75 2.09 1 96.5 105 LEU A CA 1
ATOM 801 C C . LEU A 1 105 ? -18.672 15.492 2.943 1 96.5 105 LEU A C 1
ATOM 803 O O . LEU A 1 105 ? -19.359 15.453 3.965 1 96.5 105 LEU A O 1
ATOM 807 N N . GLU A 1 106 ? -18.031 14.461 2.494 1 98.38 106 GLU A N 1
ATOM 808 C CA . GLU A 1 106 ? -17.891 13.219 3.25 1 98.38 106 GLU A CA 1
ATOM 809 C C . GLU A 1 106 ? -16.438 12.984 3.672 1 98.38 106 GLU A C 1
ATOM 811 O O . GLU A 1 106 ? -15.531 13.695 3.223 1 98.38 106 GLU A O 1
ATOM 816 N N . ASP A 1 107 ? -16.234 12.039 4.535 1 98.81 107 ASP A N 1
ATOM 817 C CA . ASP A 1 107 ? -14.867 11.742 4.957 1 98.81 107 ASP A CA 1
ATOM 818 C C . ASP A 1 107 ? -13.984 11.406 3.76 1 98.81 107 ASP A C 1
ATOM 820 O O . ASP A 1 107 ? -14.406 10.68 2.857 1 98.81 107 ASP A O 1
ATOM 824 N N . LEU A 1 108 ? -12.883 12.031 3.691 1 98.75 108 LEU A N 1
ATOM 825 C CA . LEU A 1 108 ? -11.805 11.57 2.816 1 98.75 108 LEU A CA 1
ATOM 826 C C . LEU A 1 108 ? -11.039 10.414 3.461 1 98.75 108 LEU A C 1
ATOM 828 O O . LEU A 1 108 ? -10.469 10.57 4.543 1 98.75 108 LEU A O 1
ATOM 832 N N . VAL A 1 109 ? -11.07 9.242 2.865 1 98.94 109 VAL A N 1
ATOM 833 C CA . VAL A 1 109 ? -10.445 8.039 3.414 1 98.94 109 VAL A CA 1
ATOM 834 C C . VAL A 1 109 ? -9.367 7.539 2.461 1 98.94 109 VAL A C 1
ATOM 836 O O . VAL A 1 109 ? -9.602 7.41 1.258 1 98.94 109 VAL A O 1
ATOM 839 N N . TYR A 1 110 ? -8.219 7.32 2.99 1 98.94 110 TYR A N 1
ATOM 840 C CA . TYR A 1 110 ? -7.148 6.828 2.137 1 98.94 110 TYR A CA 1
ATOM 841 C C . TYR A 1 110 ? -6.246 5.863 2.895 1 98.94 110 TYR A C 1
ATOM 843 O O . TYR A 1 110 ? -6.168 5.914 4.125 1 98.94 110 TYR A O 1
ATOM 851 N N . LEU A 1 111 ? -5.684 4.895 2.195 1 98.94 111 LEU A N 1
ATOM 852 C CA . LEU A 1 111 ? -4.578 4.082 2.693 1 98.94 111 LEU A CA 1
ATOM 853 C C . LEU A 1 111 ? -3.256 4.832 2.57 1 98.94 111 LEU A C 1
ATOM 855 O O . LEU A 1 111 ? -2.855 5.215 1.47 1 98.94 111 LEU A O 1
ATOM 859 N N . ALA A 1 112 ? -2.605 5.105 3.666 1 98.88 112 ALA A N 1
ATOM 860 C CA . A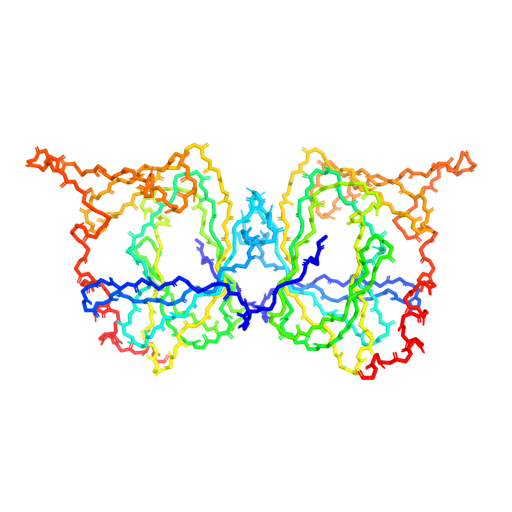LA A 1 112 ? -1.281 5.719 3.684 1 98.88 112 ALA A CA 1
ATOM 861 C C . ALA A 1 112 ? -0.187 4.664 3.816 1 98.88 112 ALA A C 1
ATOM 863 O O . ALA A 1 112 ? -0.298 3.746 4.633 1 98.88 112 ALA A O 1
ATOM 864 N N . ILE A 1 113 ? 0.837 4.777 3.012 1 98.69 113 ILE A N 1
ATOM 865 C CA . ILE A 1 113 ? 1.952 3.838 2.938 1 98.69 113 ILE A CA 1
ATOM 866 C C . ILE A 1 113 ? 3.273 4.605 2.943 1 98.69 113 ILE A C 1
ATOM 868 O O . ILE A 1 113 ? 3.404 5.633 2.273 1 98.69 113 ILE A O 1
ATOM 872 N N . SER A 1 114 ? 4.195 4.176 3.68 1 97.38 114 SER A N 1
ATOM 873 C CA . SER A 1 114 ? 5.484 4.863 3.678 1 97.38 114 SER A CA 1
ATOM 874 C C . SER A 1 114 ? 6.629 3.889 3.939 1 97.38 114 SER A C 1
ATOM 876 O O . SER A 1 114 ? 6.426 2.828 4.535 1 97.38 114 SER A O 1
ATOM 878 N N . THR A 1 115 ? 7.852 4.176 3.43 1 96.62 115 THR A N 1
ATOM 879 C CA . THR A 1 115 ? 9.047 3.564 3.992 1 96.62 115 THR A CA 1
ATOM 880 C C . THR A 1 115 ? 9.281 4.047 5.422 1 96.62 115 THR A C 1
ATOM 882 O O . THR A 1 115 ? 8.664 5.016 5.863 1 96.62 115 THR A O 1
ATOM 885 N N . LEU A 1 116 ? 10.141 3.34 6.133 1 93.69 116 LEU A N 1
ATOM 886 C CA . LEU A 1 116 ? 10.328 3.623 7.551 1 93.69 116 LEU A CA 1
ATOM 887 C C . LEU A 1 116 ? 11.797 3.867 7.867 1 93.69 116 LEU A C 1
ATOM 889 O O . LEU A 1 116 ? 12.289 3.434 8.906 1 93.69 116 LEU A O 1
ATOM 893 N N . GLN A 1 117 ? 12.43 4.453 7.016 1 91.81 117 GLN A N 1
ATOM 894 C CA . GLN A 1 117 ? 13.844 4.719 7.254 1 91.81 117 GLN A CA 1
ATOM 895 C C . GLN A 1 117 ? 14.039 5.672 8.43 1 91.81 117 GLN A C 1
ATOM 897 O O . GLN A 1 117 ? 13.328 6.676 8.539 1 91.81 117 GLN A O 1
ATOM 902 N N . LEU A 1 118 ? 14.977 5.336 9.305 1 87.75 118 LEU A N 1
ATOM 903 C CA . LEU A 1 118 ? 15.422 6.176 10.406 1 87.75 118 LEU A CA 1
ATOM 904 C C . LEU A 1 118 ? 16.922 6.449 10.32 1 87.75 118 LEU A C 1
ATOM 906 O O . LEU A 1 118 ? 17.688 5.609 9.828 1 87.75 118 LEU A O 1
ATOM 910 N N . PRO A 1 119 ? 17.469 7.594 10.781 1 88.31 119 PRO A N 1
ATOM 911 C CA . PRO A 1 119 ? 16.656 8.703 11.281 1 88.31 119 PRO A CA 1
ATOM 912 C C . PRO A 1 119 ? 15.875 9.414 10.18 1 88.31 119 PRO A C 1
ATOM 914 O O . PRO A 1 119 ? 16.281 9.367 9.008 1 88.31 119 PRO A O 1
ATOM 917 N N . GLU A 1 120 ? 14.742 9.945 10.633 1 90.75 120 GLU A N 1
ATOM 918 C CA . GLU A 1 120 ? 13.938 10.734 9.711 1 90.75 120 GLU A CA 1
ATOM 919 C C . GLU A 1 120 ? 13.961 12.211 10.078 1 90.75 120 GLU A C 1
ATOM 921 O O . GLU A 1 120 ? 13.875 12.57 11.25 1 90.75 120 GLU A O 1
ATOM 926 N N . VAL A 1 121 ? 14.211 13.062 9.016 1 90.5 121 VAL A N 1
ATOM 927 C CA . VAL A 1 121 ? 14.031 14.508 9.125 1 90.5 121 VAL A CA 1
ATOM 928 C C . VAL A 1 121 ? 12.875 14.953 8.242 1 90.5 121 VAL A C 1
ATOM 930 O O . VAL A 1 121 ? 12.805 14.586 7.062 1 90.5 121 VAL A O 1
ATOM 933 N N . ALA A 1 122 ? 11.977 15.641 8.844 1 92.31 122 ALA A N 1
ATOM 934 C CA . ALA A 1 122 ? 10.844 16.188 8.109 1 92.31 122 ALA A CA 1
ATOM 935 C C . ALA A 1 122 ? 10.797 17.719 8.227 1 92.31 122 ALA A C 1
ATOM 937 O O . ALA A 1 122 ? 11.078 18.266 9.289 1 92.31 122 ALA A O 1
ATOM 938 N N 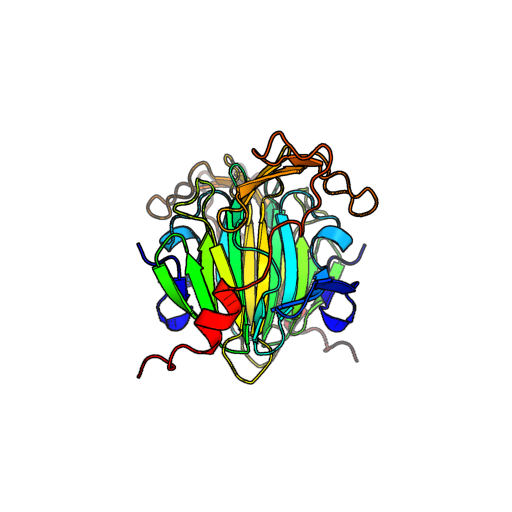. GLY A 1 123 ? 10.539 18.359 7.109 1 91.69 123 GLY A N 1
ATOM 939 C CA . GLY A 1 123 ? 10.312 19.797 7.121 1 91.69 123 GLY A CA 1
ATOM 940 C C . GLY A 1 123 ? 8.844 20.172 7.031 1 91.69 123 GLY A C 1
ATOM 941 O O . GLY A 1 123 ? 8.055 19.453 6.41 1 91.69 123 GLY A O 1
ATOM 942 N N . TYR A 1 124 ? 8.508 21.25 7.625 1 92.25 124 TYR A N 1
ATOM 943 C CA . TYR A 1 124 ? 7.156 21.797 7.66 1 92.25 124 TYR A CA 1
ATOM 944 C C . TYR A 1 124 ? 7.137 23.234 7.164 1 92.25 124 TYR A C 1
ATOM 946 O O . TYR A 1 124 ? 7.238 24.172 7.957 1 92.25 124 TYR A O 1
ATOM 954 N N . PRO A 1 125 ? 6.891 23.406 5.902 1 90.88 125 PRO A N 1
ATOM 955 C CA . PRO A 1 125 ? 7.082 24.719 5.285 1 90.88 125 PRO A CA 1
ATOM 956 C C . PRO A 1 125 ? 6.137 25.766 5.848 1 90.88 125 PRO A C 1
ATOM 958 O O . PRO A 1 125 ? 6.504 26.953 5.938 1 90.88 125 PRO A O 1
ATOM 961 N N . ASP A 1 126 ? 4.91 25.328 6.18 1 88.25 126 ASP A N 1
ATOM 962 C CA . ASP A 1 126 ? 3.945 26.328 6.629 1 88.25 126 ASP A CA 1
ATOM 963 C C . ASP A 1 126 ? 4.371 26.938 7.961 1 88.25 126 ASP A C 1
ATOM 965 O O . ASP A 1 126 ? 4.082 28.109 8.234 1 88.25 126 ASP A O 1
ATOM 969 N N . SER A 1 127 ? 5.055 26.172 8.781 1 84.19 127 SER A N 1
ATOM 970 C CA . SER A 1 127 ? 5.387 26.656 10.117 1 84.19 127 SER A CA 1
ATOM 971 C C . SER A 1 127 ? 6.883 26.922 10.258 1 84.19 127 SER A C 1
ATOM 973 O O . SER A 1 127 ? 7.332 27.453 11.273 1 84.19 127 SER A O 1
ATOM 975 N N . GLY A 1 128 ? 7.613 26.453 9.312 1 83.25 128 GLY A N 1
ATOM 976 C CA . GLY A 1 128 ? 9.055 26.641 9.367 1 83.25 128 GLY A CA 1
ATOM 977 C C . GLY A 1 128 ? 9.742 25.703 10.328 1 83.25 128 GLY A C 1
ATOM 978 O O . GLY A 1 128 ? 10.883 25.938 10.742 1 83.25 128 GLY A O 1
ATOM 979 N N . LYS A 1 129 ? 9.102 24.625 10.766 1 83.5 129 LYS A N 1
ATOM 980 C CA . LYS A 1 129 ? 9.656 23.641 11.703 1 83.5 129 LYS A CA 1
ATOM 981 C C . LYS A 1 129 ? 10.391 22.531 10.961 1 83.5 129 LYS A C 1
ATOM 983 O O . LYS A 1 129 ? 10.156 22.297 9.773 1 83.5 129 LYS A O 1
ATOM 988 N N . THR A 1 130 ? 11.297 22 11.633 1 86.94 130 THR A N 1
ATOM 989 C CA . THR A 1 130 ? 11.945 20.766 11.234 1 86.94 130 THR A CA 1
ATOM 990 C C . THR A 1 130 ? 11.773 19.688 12.32 1 86.94 130 THR A C 1
ATOM 992 O O . THR A 1 130 ? 11.969 19.969 13.5 1 86.94 130 THR A O 1
ATOM 995 N N . GLY A 1 131 ? 11.336 18.594 11.938 1 85.75 131 GLY A N 1
ATOM 996 C CA . GLY A 1 131 ? 11.195 17.469 12.859 1 85.75 131 GLY A CA 1
ATOM 997 C C . GLY A 1 131 ? 12.242 16.391 12.641 1 85.75 131 GLY A C 1
ATOM 998 O O . GLY A 1 131 ? 12.609 16.094 11.508 1 85.75 131 GLY A O 1
ATOM 999 N N . VAL A 1 132 ? 12.719 15.859 13.727 1 85.12 132 VAL A N 1
ATOM 1000 C CA . VAL A 1 132 ? 13.648 14.727 13.688 1 85.12 132 VAL A CA 1
ATOM 1001 C C . VAL A 1 132 ? 13.055 13.539 14.438 1 85.12 132 VAL A C 1
ATOM 1003 O O . VAL A 1 132 ? 12.578 13.695 15.57 1 85.12 132 VAL A O 1
ATOM 1006 N N . ARG A 1 133 ? 13.055 12.422 13.812 1 83.19 133 ARG A N 1
ATOM 1007 C CA . ARG A 1 133 ? 12.578 11.18 14.422 1 83.19 133 ARG A CA 1
ATOM 1008 C C . ARG A 1 133 ? 13.672 10.117 14.43 1 83.19 133 ARG A C 1
ATOM 1010 O O . ARG A 1 133 ? 14.289 9.852 13.398 1 83.19 133 ARG A O 1
ATOM 1017 N N . ILE A 1 134 ? 13.875 9.445 15.562 1 82.12 134 ILE A N 1
ATOM 1018 C CA . ILE A 1 134 ? 14.938 8.445 15.641 1 82.12 134 ILE A CA 1
ATOM 1019 C C . ILE A 1 134 ? 14.336 7.086 15.984 1 82.12 134 ILE A C 1
ATOM 1021 O O . ILE A 1 134 ? 15.039 6.074 15.992 1 82.12 134 ILE A O 1
ATOM 1025 N N . THR A 1 135 ? 13.109 7.082 16.391 1 76.56 135 THR A N 1
ATOM 1026 C CA . THR A 1 135 ? 12.414 5.82 16.641 1 76.56 135 THR A CA 1
ATOM 1027 C C . THR A 1 135 ? 10.945 5.934 16.234 1 76.56 135 THR A C 1
ATOM 1029 O O . THR A 1 135 ? 10.391 7.031 16.188 1 76.56 135 THR A O 1
ATOM 1032 N N . TYR A 1 136 ? 10.375 4.875 15.797 1 67.31 136 TYR A N 1
ATOM 1033 C CA . TYR A 1 136 ? 8.945 4.863 15.523 1 67.31 136 TYR A CA 1
ATOM 1034 C C . TYR A 1 136 ? 8.164 4.395 16.75 1 67.31 136 TYR A C 1
ATOM 1036 O O . TYR A 1 136 ? 6.93 4.383 16.734 1 67.31 136 TYR A O 1
ATOM 1044 N N . ASP A 1 137 ? 8.781 4.02 17.719 1 59.62 137 ASP A N 1
ATOM 1045 C CA . ASP A 1 137 ? 8.094 3.607 18.938 1 59.62 137 ASP A CA 1
ATOM 1046 C C . ASP A 1 137 ? 7.176 4.715 19.453 1 59.62 137 ASP A C 1
ATOM 1048 O O . ASP A 1 137 ? 7.641 5.805 19.781 1 59.62 137 ASP A O 1
ATOM 1052 N N . SER A 1 138 ? 5.93 4.641 19.016 1 53.09 138 SER A N 1
ATOM 1053 C CA . SER A 1 138 ? 4.887 5.613 19.344 1 53.09 138 SER A CA 1
ATOM 1054 C C . SER A 1 138 ? 4.941 6.023 20.812 1 53.09 138 SER A C 1
ATOM 1056 O O . SER A 1 138 ? 4.418 7.074 21.188 1 53.09 138 SER A O 1
ATOM 1058 N N . ALA A 1 139 ? 5.164 5.043 21.641 1 46.62 139 ALA A N 1
ATOM 1059 C CA . ALA A 1 139 ? 5.062 5.34 23.078 1 46.62 139 ALA A CA 1
ATOM 1060 C C . ALA A 1 139 ? 6.004 6.473 23.469 1 46.62 139 ALA A C 1
ATOM 1062 O O . ALA A 1 139 ? 5.773 7.164 24.453 1 46.62 139 ALA A O 1
ATOM 1063 N N . SER A 1 140 ? 6.949 6.527 22.719 1 44.06 140 SER A N 1
ATOM 1064 C CA . SER A 1 140 ? 7.934 7.43 23.312 1 44.06 140 SER A CA 1
ATOM 1065 C C . SER A 1 140 ? 7.871 8.812 22.672 1 44.06 140 SER A C 1
ATOM 1067 O O . SER A 1 140 ? 8.586 9.727 23.094 1 44.06 140 SER A O 1
ATOM 1069 N N . GLY A 1 141 ? 6.949 9.125 21.969 1 48.38 141 GLY A N 1
ATOM 1070 C CA . GLY A 1 141 ? 7 10.484 21.453 1 48.38 141 GLY A CA 1
ATOM 1071 C C . GLY A 1 141 ? 8.328 10.836 20.812 1 48.38 141 GLY A C 1
ATOM 1072 O O . GLY A 1 141 ? 8.781 11.977 20.891 1 48.38 141 GLY A O 1
ATOM 1073 N N . ALA A 1 142 ? 9.078 9.906 20.5 1 55.84 142 ALA A N 1
ATOM 1074 C CA . ALA A 1 142 ? 10.523 10.031 20.344 1 55.84 142 ALA A CA 1
ATOM 1075 C C . ALA A 1 142 ? 10.875 10.93 19.156 1 55.84 142 ALA A C 1
ATOM 1077 O O . ALA A 1 142 ? 12.016 10.953 18.703 1 55.84 142 ALA A O 1
ATOM 1078 N N . GLY A 1 143 ? 9.883 11.664 18.656 1 60.38 143 GLY A N 1
ATOM 1079 C CA . GLY A 1 143 ? 10.32 12.672 17.719 1 60.38 143 GLY A CA 1
ATOM 1080 C C . GLY A 1 143 ? 10.68 13.992 18.375 1 60.38 143 GLY A C 1
ATOM 1081 O O . GLY A 1 143 ? 10.195 14.305 19.469 1 60.38 143 GLY A O 1
ATOM 1082 N N . ARG A 1 144 ? 11.781 14.562 17.953 1 64.62 144 ARG A N 1
ATOM 1083 C CA . ARG A 1 144 ? 12.156 15.914 18.359 1 64.62 144 ARG A CA 1
ATOM 1084 C C . ARG A 1 144 ? 11.883 16.922 17.25 1 64.62 144 ARG A C 1
ATOM 1086 O O . ARG A 1 144 ? 12.086 16.625 16.078 1 64.62 144 ARG A O 1
ATOM 1093 N N . PHE A 1 145 ? 11.281 18 17.625 1 68.38 145 PHE A N 1
ATOM 1094 C CA . PHE A 1 145 ? 11.023 19.062 16.656 1 68.38 145 PHE A CA 1
ATOM 1095 C C . PHE A 1 145 ? 11.867 20.297 16.984 1 68.38 145 PHE A C 1
ATOM 1097 O O . PHE A 1 145 ? 12.055 20.641 18.156 1 68.38 145 PHE A O 1
ATOM 1104 N N . LEU A 1 146 ? 12.531 20.812 15.953 1 65.06 146 LEU A N 1
ATOM 1105 C CA . LEU A 1 146 ? 13.352 22.016 16.031 1 65.06 146 LEU A CA 1
ATOM 1106 C C . LEU A 1 146 ? 12.773 23.125 15.148 1 65.06 146 LEU A C 1
ATOM 1108 O O . LEU A 1 146 ? 12.109 22.844 14.148 1 65.06 146 LEU A O 1
ATOM 1112 N N . ILE A 1 147 ? 12.664 24.312 15.68 1 60.28 147 ILE A N 1
ATOM 1113 C CA . ILE A 1 147 ? 12.242 25.453 14.867 1 60.28 147 ILE A CA 1
ATOM 1114 C C . ILE A 1 147 ? 13.383 26.469 14.758 1 60.28 147 ILE A C 1
ATOM 1116 O O . ILE A 1 147 ? 14.203 26.578 15.672 1 60.28 147 ILE A O 1
ATOM 1120 N N . ALA A 1 148 ? 13.539 27.016 13.508 1 53.5 148 ALA A N 1
ATOM 1121 C CA . ALA A 1 148 ? 14.539 28.062 13.289 1 53.5 148 ALA A CA 1
ATOM 1122 C C . ALA A 1 148 ? 14.336 29.219 14.25 1 53.5 148 ALA A C 1
ATOM 1124 O O . ALA A 1 148 ? 15.242 30.047 14.438 1 53.5 148 ALA A O 1
ATOM 1125 N N . ASP A 1 149 ? 13.195 29.234 14.75 1 51.5 149 ASP A N 1
ATOM 1126 C CA . ASP A 1 149 ? 12.969 30.375 15.625 1 51.5 149 ASP A CA 1
ATOM 1127 C C . ASP A 1 149 ? 13.734 30.219 16.938 1 51.5 149 ASP A C 1
ATOM 1129 O O . ASP A 1 149 ? 13.328 29.453 17.812 1 51.5 149 ASP A O 1
ATOM 1133 N N . ALA A 1 150 ? 14.898 30.812 16.922 1 50.97 150 ALA A N 1
ATOM 1134 C CA . ALA A 1 150 ? 15.867 30.781 18.016 1 50.97 150 ALA A CA 1
ATOM 1135 C C . ALA A 1 150 ? 15.234 31.25 19.328 1 50.97 150 ALA A C 1
ATOM 1137 O O . ALA A 1 150 ? 15.812 31.062 20.406 1 50.97 150 ALA A O 1
ATOM 1138 N N . SER A 1 151 ? 14.117 31.844 19.203 1 53.91 151 SER A N 1
ATOM 1139 C CA . SER A 1 151 ? 13.539 32.375 20.438 1 53.91 151 SER A CA 1
ATOM 1140 C C . SER A 1 151 ? 12.773 31.281 21.203 1 53.91 151 SER A C 1
ATOM 1142 O O . SER A 1 151 ? 12.367 31.484 22.344 1 53.91 151 SER A O 1
ATOM 1144 N N . LYS A 1 152 ? 12.641 30.188 20.484 1 58.5 152 LYS A N 1
ATOM 1145 C CA . LYS A 1 152 ? 11.867 29.141 21.156 1 58.5 152 LYS A CA 1
ATOM 1146 C C . LYS A 1 152 ? 12.766 28 21.609 1 58.5 152 LYS A C 1
ATOM 1148 O O . LYS A 1 152 ? 13.594 27.516 20.844 1 58.5 152 LYS A O 1
ATOM 1153 N N . ASP A 1 153 ? 12.672 27.719 22.922 1 63.19 153 ASP A N 1
ATOM 1154 C CA . ASP A 1 153 ? 13.469 26.641 23.516 1 63.19 153 ASP A CA 1
ATOM 1155 C C . ASP A 1 153 ? 12.828 25.281 23.25 1 63.19 153 ASP A C 1
ATOM 1157 O O . ASP A 1 153 ? 13.516 24.266 23.172 1 63.19 153 ASP A O 1
ATOM 1161 N N . GLU A 1 154 ? 11.383 25.453 23.141 1 67 154 GLU A N 1
ATOM 1162 C CA . GLU A 1 154 ? 10.688 24.203 22.875 1 67 154 GLU A CA 1
ATOM 1163 C C . GLU A 1 154 ? 9.688 24.344 21.734 1 67 154 GLU A C 1
ATOM 1165 O O . GLU A 1 154 ? 8.992 25.359 21.641 1 67 154 GLU A O 1
ATOM 1170 N N . VAL A 1 155 ? 9.844 23.438 20.844 1 73.12 155 VAL A N 1
ATOM 1171 C CA . VAL A 1 155 ? 8.938 23.453 19.688 1 73.12 155 VAL A CA 1
ATOM 1172 C C . VAL A 1 155 ? 8.18 22.125 19.609 1 73.12 155 VAL A C 1
ATOM 1174 O O . VAL A 1 155 ? 8.789 21.062 19.672 1 73.12 155 VAL A O 1
ATOM 1177 N N . SER A 1 156 ? 6.785 22.234 19.703 1 73 156 SER A N 1
ATOM 1178 C CA . SER A 1 156 ? 5.961 21.047 19.578 1 73 156 SER A CA 1
ATOM 1179 C C . SER A 1 156 ? 5.602 20.766 18.125 1 73 156 SER A C 1
ATOM 1181 O O . SER A 1 156 ? 5.805 21.625 17.25 1 73 156 SER A O 1
ATOM 1183 N N . TYR A 1 157 ? 5.117 19.609 17.828 1 72.38 157 TYR A N 1
ATOM 1184 C CA . TYR A 1 157 ? 4.711 19.172 16.484 1 72.38 157 TYR A CA 1
ATOM 1185 C C . TYR A 1 157 ? 3.717 20.156 15.875 1 72.38 157 TYR A C 1
ATOM 1187 O O . TYR A 1 157 ? 3.775 20.438 14.68 1 72.38 157 TYR A O 1
ATOM 1195 N N . TRP A 1 158 ? 2.793 20.797 16.609 1 79.62 158 TRP A N 1
ATOM 1196 C CA . TRP A 1 158 ? 1.693 21.609 16.109 1 79.62 158 TRP A CA 1
ATOM 1197 C C . TRP A 1 158 ? 2.037 23.094 16.172 1 79.62 158 TRP A C 1
ATOM 1199 O O . TRP A 1 158 ? 1.263 23.938 15.711 1 79.62 158 TRP A O 1
ATOM 1209 N N . ASP A 1 159 ? 3.168 23.391 16.844 1 72.19 159 ASP A N 1
ATOM 1210 C CA . ASP A 1 159 ? 3.553 24.797 16.922 1 72.19 159 ASP A CA 1
ATOM 1211 C C . ASP A 1 159 ? 3.627 25.422 15.539 1 72.19 159 ASP A C 1
ATOM 1213 O O . ASP A 1 159 ? 4.273 24.875 14.641 1 72.19 159 ASP A O 1
ATOM 1217 N N . GLY A 1 160 ? 2.875 26.406 15.328 1 78.62 160 GLY A N 1
ATOM 1218 C CA . GLY A 1 160 ? 2.877 27.141 14.07 1 78.62 160 GLY A CA 1
ATOM 1219 C C . GLY A 1 160 ? 1.922 26.562 13.039 1 78.62 160 GLY A C 1
ATOM 1220 O O . GLY A 1 160 ? 1.777 27.094 11.945 1 78.62 160 GLY A O 1
ATOM 1221 N N . GLU A 1 161 ? 1.285 25.453 13.32 1 77.81 161 GLU A N 1
ATOM 1222 C CA . GLU A 1 161 ? 0.36 24.812 12.391 1 77.81 161 GLU A CA 1
ATOM 1223 C C . GLU A 1 161 ? -1.065 25.328 12.594 1 77.81 161 GLU A C 1
ATOM 1225 O O . GLU A 1 161 ? -1.879 24.656 13.234 1 77.81 161 GLU A O 1
ATOM 1230 N N . ASP A 1 162 ? -1.433 26.469 11.977 1 77.94 162 ASP A N 1
ATOM 1231 C CA . ASP A 1 162 ? -2.732 27.094 12.195 1 77.94 162 ASP A CA 1
ATOM 1232 C C . ASP A 1 162 ? -3.76 26.594 11.18 1 77.94 162 ASP A C 1
ATOM 1234 O O . ASP A 1 162 ? -4.949 26.906 11.289 1 77.94 162 ASP A O 1
ATOM 1238 N N . GLY A 1 163 ? -3.305 25.812 10.211 1 77.88 163 GLY A N 1
ATOM 1239 C CA . GLY A 1 163 ? -4.227 25.234 9.25 1 77.88 163 GLY A CA 1
ATOM 1240 C C . GLY A 1 163 ? -4.797 26.25 8.281 1 77.88 163 GLY A C 1
ATOM 1241 O O . GLY A 1 163 ? -5.852 26.031 7.688 1 77.88 163 GLY A O 1
ATOM 1242 N N . ARG A 1 164 ? -4.199 27.391 8.234 1 75.69 164 ARG A N 1
ATOM 1243 C CA . ARG A 1 164 ? -4.703 28.453 7.371 1 75.69 164 ARG A CA 1
ATOM 1244 C C . ARG A 1 164 ? -4.852 27.953 5.934 1 75.69 164 ARG A C 1
ATOM 1246 O O . ARG A 1 164 ? -5.855 28.25 5.273 1 75.69 164 ARG A O 1
ATOM 1253 N N . ALA A 1 165 ? -3.891 27.281 5.469 1 77.31 165 ALA A N 1
ATOM 1254 C CA . ALA A 1 165 ? -3.932 26.781 4.102 1 77.31 165 ALA A CA 1
ATOM 1255 C C . ALA A 1 165 ? -5.105 25.828 3.9 1 77.31 165 ALA A C 1
ATOM 1257 O O . ALA A 1 165 ? -5.707 25.781 2.822 1 77.31 165 ALA A O 1
ATOM 1258 N N . ILE A 1 166 ? -5.48 25.047 4.852 1 81.62 166 ILE A N 1
ATOM 1259 C CA . ILE A 1 166 ? -6.613 24.125 4.805 1 81.62 166 ILE A CA 1
ATOM 1260 C C . ILE A 1 166 ? -7.91 24.906 4.648 1 81.62 166 ILE A C 1
ATOM 1262 O O . ILE A 1 166 ? -8.75 24.578 3.811 1 81.62 166 ILE A O 1
ATOM 1266 N N . ALA A 1 167 ? -8.016 25.984 5.422 1 76.38 167 ALA A N 1
ATOM 1267 C CA . ALA A 1 167 ? -9.195 26.844 5.344 1 76.38 167 ALA A CA 1
ATOM 1268 C C . ALA A 1 167 ? -9.336 27.453 3.953 1 76.38 167 ALA A C 1
ATOM 1270 O O . ALA A 1 167 ? -10.445 27.531 3.416 1 76.38 167 ALA A O 1
ATOM 1271 N N . GLU A 1 168 ? -8.227 27.844 3.441 1 76.81 168 GLU A N 1
ATOM 1272 C CA . GLU A 1 168 ? -8.227 28.453 2.115 1 76.81 168 GLU A CA 1
ATOM 1273 C C . GLU A 1 168 ? -8.648 27.453 1.046 1 76.81 168 GLU A C 1
ATOM 1275 O O . GLU A 1 168 ? -9.398 27.797 0.126 1 76.81 168 GLU A O 1
ATOM 1280 N N . MET A 1 169 ? -8.203 26.234 1.15 1 76.25 169 MET A N 1
ATOM 1281 C CA . MET A 1 169 ? -8.547 25.188 0.185 1 76.25 169 MET A CA 1
ATOM 1282 C C . MET A 1 169 ? -10.031 24.844 0.263 1 76.25 169 MET A C 1
ATOM 1284 O O . MET A 1 169 ? -10.656 24.562 -0.757 1 76.25 169 MET A O 1
ATOM 1288 N N . GLN A 1 170 ? -10.539 24.875 1.377 1 75.69 170 GLN A N 1
ATOM 1289 C CA . GLN A 1 170 ? -11.953 24.578 1.576 1 75.69 170 GLN A CA 1
ATOM 1290 C C . GLN A 1 170 ? -12.828 25.672 0.953 1 75.69 170 GLN A C 1
ATOM 1292 O O . GLN A 1 170 ? -13.922 25.391 0.457 1 75.69 170 GLN A O 1
ATOM 1297 N N . ALA A 1 171 ? -12.336 26.875 1.018 1 75.62 171 ALA A N 1
ATOM 1298 C CA . ALA A 1 171 ? -13.102 28.031 0.543 1 75.62 171 ALA A CA 1
ATOM 1299 C C . ALA A 1 171 ? -13.039 28.141 -0.978 1 75.62 171 ALA A C 1
ATOM 1301 O O . ALA A 1 171 ? -13.867 28.812 -1.593 1 75.62 171 ALA A O 1
ATOM 1302 N N . ALA A 1 172 ? -12.008 27.531 -1.587 1 74 172 ALA A N 1
ATOM 1303 C CA . ALA A 1 172 ? -11.836 27.641 -3.033 1 74 172 ALA A CA 1
ATOM 1304 C C . ALA A 1 172 ? -12.961 26.922 -3.773 1 74 172 ALA A C 1
ATOM 1306 O O . ALA A 1 172 ? -13.391 25.844 -3.363 1 74 172 ALA A O 1
ATOM 1307 N N . PRO A 1 173 ? -13.484 27.594 -4.777 1 60.97 173 PRO A N 1
ATOM 1308 C CA . PRO A 1 173 ? -14.594 26.984 -5.508 1 60.97 173 PRO A CA 1
ATOM 1309 C C . PRO A 1 173 ? -14.195 25.672 -6.191 1 60.97 173 PRO A C 1
ATOM 1311 O O . PRO A 1 173 ? -13.047 25.516 -6.602 1 60.97 173 PRO A O 1
ATOM 1314 N N . SER A 1 174 ? -14.891 24.562 -5.926 1 52 174 SER A N 1
ATOM 1315 C CA . SER A 1 174 ? -14.688 23.297 -6.605 1 52 174 SER A CA 1
ATOM 1316 C C . SER A 1 174 ? -14.43 23.5 -8.094 1 52 174 SER A C 1
ATOM 1318 O O . SER A 1 174 ? -15.039 24.359 -8.719 1 52 174 SER A O 1
ATOM 1320 N N . ALA A 1 175 ? -13.117 23.203 -8.523 1 42.97 175 ALA A N 1
ATOM 1321 C CA . ALA A 1 175 ? -12.914 23.375 -9.953 1 42.97 175 ALA A CA 1
ATOM 1322 C C . ALA A 1 175 ? -14.18 23.031 -10.734 1 42.97 175 ALA A C 1
ATOM 1324 O O . ALA A 1 175 ? -14.812 22.016 -10.484 1 42.97 175 ALA A O 1
ATOM 1325 N N . PRO A 1 176 ? -14.617 23.875 -11.719 1 41.22 176 PRO A N 1
ATOM 1326 C CA . PRO A 1 176 ? -15.82 23.609 -12.5 1 41.22 176 PRO A CA 1
ATOM 1327 C C . PRO A 1 176 ? -15.734 22.297 -13.281 1 41.22 176 PRO A C 1
ATOM 1329 O O . PRO A 1 176 ? -14.641 21.828 -13.602 1 41.22 176 PRO A O 1
ATOM 1332 N N . MET B 1 1 ? 5.918 17.078 -12.734 1 77.06 1 MET B N 1
ATOM 1333 C CA . MET B 1 1 ? 5.043 15.977 -13.117 1 77.06 1 MET B CA 1
ATOM 1334 C C . MET B 1 1 ? 3.924 15.789 -12.094 1 77.06 1 MET B C 1
ATOM 1336 O O . MET B 1 1 ? 4.117 16.047 -10.906 1 77.06 1 MET B O 1
ATOM 1340 N N . LYS B 1 2 ? 2.689 15.43 -12.562 1 91.38 2 LYS B N 1
ATOM 1341 C CA . LYS B 1 2 ? 1.544 15.188 -11.695 1 91.38 2 LYS B CA 1
ATOM 1342 C C . LYS B 1 2 ? 1.783 13.977 -10.797 1 91.38 2 LYS B C 1
ATOM 1344 O O . LYS B 1 2 ? 2.127 12.898 -11.273 1 91.38 2 LYS B O 1
ATOM 1349 N N . PRO B 1 3 ? 1.675 14.125 -9.5 1 97.31 3 PRO B N 1
ATOM 1350 C CA . PRO B 1 3 ? 2.021 13.055 -8.555 1 97.31 3 PRO B CA 1
ATOM 1351 C C . PRO B 1 3 ? 0.877 12.07 -8.328 1 97.31 3 PRO B C 1
ATOM 1353 O O . PRO B 1 3 ? 0.9 11.305 -7.363 1 97.31 3 PRO B O 1
ATOM 1356 N N . ILE B 1 4 ? -0.13 12.133 -9.195 1 98.62 4 ILE B N 1
ATOM 1357 C CA . ILE B 1 4 ? -1.335 11.328 -9.023 1 98.62 4 ILE B CA 1
ATOM 1358 C C . ILE B 1 4 ? -1.568 10.469 -10.266 1 98.62 4 ILE B C 1
ATOM 1360 O O . ILE B 1 4 ? -1.469 10.969 -11.391 1 98.62 4 ILE B O 1
ATOM 1364 N N . LEU B 1 5 ? -1.847 9.281 -10.078 1 98.69 5 LEU B N 1
ATOM 1365 C CA . LEU B 1 5 ? -2.283 8.359 -11.125 1 98.69 5 LEU B CA 1
ATOM 1366 C C . LEU B 1 5 ? -3.506 7.566 -10.68 1 98.69 5 LEU B C 1
ATOM 1368 O O . LEU B 1 5 ? -3.443 6.832 -9.688 1 98.69 5 LEU B O 1
ATOM 1372 N N . ASN B 1 6 ? -4.621 7.746 -11.367 1 98.88 6 ASN B N 1
ATOM 1373 C CA . ASN B 1 6 ? -5.789 6.934 -11.055 1 98.88 6 ASN B CA 1
ATOM 1374 C C . ASN B 1 6 ? -5.68 5.531 -11.641 1 98.88 6 ASN B C 1
ATOM 1376 O O . ASN B 1 6 ? -5.188 5.363 -12.758 1 98.88 6 ASN B O 1
ATOM 1380 N N . VAL B 1 7 ? -6.25 4.633 -10.945 1 98.81 7 VAL B N 1
ATOM 1381 C CA . VAL B 1 7 ? -6.227 3.238 -11.375 1 98.81 7 VAL B CA 1
ATOM 1382 C C . VAL B 1 7 ? -6.758 3.125 -12.797 1 98.81 7 VAL B C 1
ATOM 1384 O O . VAL B 1 7 ? -6.227 2.361 -13.609 1 98.81 7 VAL B O 1
ATOM 1387 N N . ALA B 1 8 ? -7.75 3.846 -13.148 1 98.44 8 ALA B N 1
ATOM 1388 C CA . ALA B 1 8 ? -8.406 3.77 -14.453 1 98.44 8 ALA B CA 1
ATOM 1389 C C . ALA B 1 8 ? -7.461 4.188 -15.57 1 98.44 8 ALA B C 1
ATOM 1391 O O . ALA B 1 8 ? -7.648 3.805 -16.734 1 98.44 8 ALA B O 1
ATOM 1392 N N . ASP B 1 9 ? -6.48 5.004 -15.273 1 98.31 9 ASP B N 1
ATOM 1393 C CA . ASP B 1 9 ? -5.582 5.555 -16.281 1 98.31 9 ASP B CA 1
ATOM 1394 C C . ASP B 1 9 ? -4.215 4.871 -16.234 1 98.31 9 ASP B C 1
ATOM 1396 O O . ASP B 1 9 ? -3.311 5.23 -17 1 98.31 9 ASP B O 1
ATOM 1400 N N . ALA B 1 10 ? -4.098 3.928 -15.352 1 98.62 10 ALA B N 1
ATOM 1401 C CA . ALA B 1 10 ? -2.799 3.299 -15.125 1 98.62 10 ALA B CA 1
ATOM 1402 C C . ALA B 1 10 ? -2.482 2.283 -16.219 1 98.62 10 ALA B C 1
ATOM 1404 O O . ALA B 1 10 ? -3.381 1.604 -16.719 1 98.62 10 ALA B O 1
ATOM 1405 N N . PRO B 1 11 ? -1.177 2.201 -16.609 1 97.88 11 PRO B N 1
ATOM 1406 C CA . PRO B 1 11 ? -0.811 1.104 -17.5 1 97.88 11 PRO B CA 1
ATOM 1407 C C . PRO B 1 11 ? -1.189 -0.266 -16.953 1 97.88 11 PRO B C 1
ATOM 1409 O O . PRO B 1 11 ? -1.039 -0.512 -15.75 1 97.88 11 PRO B O 1
ATOM 1412 N N . ILE B 1 12 ? -1.644 -1.123 -17.875 1 98.12 12 ILE B N 1
ATOM 1413 C CA . ILE B 1 12 ? -2.125 -2.438 -17.469 1 98.12 12 ILE B CA 1
ATOM 1414 C C . ILE B 1 12 ? -1.132 -3.512 -17.906 1 98.12 12 ILE B C 1
ATOM 1416 O O . ILE B 1 12 ? -0.675 -3.512 -19.047 1 98.12 12 ILE B O 1
ATOM 1420 N N . ARG B 1 13 ? -0.746 -4.375 -16.984 1 95.69 13 ARG B N 1
ATOM 1421 C CA . ARG B 1 13 ? -0.03 -5.609 -17.281 1 95.69 13 ARG B CA 1
ATOM 1422 C C . ARG B 1 13 ? -0.919 -6.828 -17.062 1 95.69 13 ARG B C 1
ATOM 1424 O O . ARG B 1 13 ? -1.564 -6.945 -16.016 1 95.69 13 ARG B O 1
ATOM 1431 N N . ARG B 1 14 ? -0.962 -7.711 -18.016 1 96.25 14 ARG B N 1
ATOM 1432 C CA . ARG B 1 14 ? -1.758 -8.93 -17.906 1 96.25 14 ARG B CA 1
ATOM 1433 C C . ARG B 1 14 ? -0.863 -10.164 -17.812 1 96.25 14 ARG B C 1
ATOM 1435 O O . ARG B 1 14 ? 0.159 -10.25 -18.5 1 96.25 14 ARG B O 1
ATOM 1442 N N . LEU B 1 15 ? -1.213 -11.039 -16.938 1 92.56 15 LEU B N 1
ATOM 1443 C CA . LEU B 1 15 ? -0.542 -12.328 -16.812 1 92.56 15 LEU B CA 1
ATOM 1444 C C . LEU B 1 15 ? -1.54 -13.477 -16.938 1 92.56 15 LEU B C 1
ATOM 1446 O O . LEU B 1 15 ? -2.656 -13.391 -16.422 1 92.56 15 LEU B O 1
ATOM 1450 N N . GLU B 1 16 ? -1.107 -14.414 -17.656 1 92.5 16 GLU B N 1
ATOM 1451 C CA . GLU B 1 16 ? -1.901 -15.633 -17.797 1 92.5 16 GLU B CA 1
ATOM 1452 C C . GLU B 1 16 ? -1.011 -16.844 -18.062 1 92.5 16 GLU B C 1
ATOM 1454 O O . GLU B 1 16 ? -0.039 -16.766 -18.812 1 92.5 16 GLU B O 1
ATOM 1459 N N . SER B 1 17 ? -1.298 -17.859 -17.406 1 89.19 17 SER B N 1
ATOM 1460 C CA . SER B 1 17 ? -0.619 -19.141 -17.641 1 89.19 17 SER B CA 1
ATOM 1461 C C . SER B 1 17 ? -1.507 -20.312 -17.266 1 89.19 17 SER B C 1
ATOM 1463 O O . SER B 1 17 ? -1.982 -20.406 -16.125 1 89.19 17 SER B O 1
ATOM 1465 N N . GLY B 1 18 ? -1.669 -21.188 -18.188 1 89.56 18 GLY B N 1
ATOM 1466 C CA . GLY B 1 18 ? -2.469 -22.375 -17.906 1 89.56 18 GLY B CA 1
ATOM 1467 C C . GLY B 1 18 ? -3.883 -22.047 -17.469 1 89.56 18 GLY B C 1
ATOM 1468 O O . GLY B 1 18 ? -4.422 -21 -17.812 1 89.56 18 GLY B O 1
ATOM 1469 N N . GLU B 1 19 ? -4.461 -22.969 -16.719 1 89.81 19 GLU B N 1
ATOM 1470 C CA . GLU B 1 19 ? -5.867 -22.891 -16.344 1 89.81 19 GLU B CA 1
ATOM 1471 C C . GLU B 1 19 ? -6.059 -22.078 -15.062 1 89.81 19 GLU B C 1
ATOM 1473 O O . GLU B 1 19 ? -7.141 -21.531 -14.82 1 89.81 19 GLU B O 1
ATOM 1478 N N . HIS B 1 20 ? -5.043 -21.891 -14.328 1 92.38 20 HIS B N 1
ATOM 1479 C CA . HIS B 1 20 ? -5.289 -21.484 -12.945 1 92.38 20 HIS B CA 1
ATOM 1480 C C . HIS B 1 20 ? -4.652 -20.141 -12.648 1 92.38 20 HIS B C 1
ATOM 1482 O O . HIS B 1 20 ? -4.906 -19.547 -11.594 1 92.38 20 HIS B O 1
ATOM 1488 N N . PHE B 1 21 ? -3.826 -19.672 -13.531 1 94.25 21 PHE B N 1
ATOM 1489 C CA . PHE B 1 21 ? -3.139 -18.422 -13.266 1 94.25 21 PHE B CA 1
ATOM 1490 C C . PHE B 1 21 ? -3.592 -17.328 -14.227 1 94.25 21 PHE B C 1
ATOM 1492 O O . PHE B 1 21 ? -3.535 -17.516 -15.445 1 94.25 21 PHE B O 1
ATOM 1499 N N . GLU B 1 22 ? -4.062 -16.266 -13.703 1 96 22 GLU B N 1
ATOM 1500 C CA . GLU B 1 22 ? -4.512 -15.125 -14.5 1 96 22 GLU B CA 1
ATOM 1501 C C . GLU B 1 22 ? -4.668 -13.875 -13.633 1 96 22 GLU B C 1
ATOM 1503 O O . GLU B 1 22 ? -5.16 -13.953 -12.508 1 96 22 GLU B O 1
ATOM 1508 N N . CYS B 1 23 ? -4.191 -12.773 -14.141 1 97.25 23 CYS B N 1
ATOM 1509 C CA . CYS B 1 23 ? -4.504 -11.508 -13.477 1 97.25 23 CYS B CA 1
ATOM 1510 C C . CYS B 1 23 ? -4.301 -10.336 -14.422 1 97.25 23 CYS B C 1
ATOM 1512 O O . CYS B 1 23 ? -3.713 -10.484 -15.5 1 97.25 23 CYS B O 1
ATOM 1514 N N . ARG B 1 24 ? -4.906 -9.297 -14.117 1 98.38 24 ARG B N 1
ATOM 1515 C CA . ARG B 1 24 ? -4.617 -7.969 -14.656 1 98.38 24 ARG B CA 1
ATOM 1516 C C . ARG B 1 24 ? -4.113 -7.031 -13.57 1 98.38 24 ARG B C 1
ATOM 1518 O O . ARG B 1 24 ? -4.719 -6.934 -12.5 1 98.38 24 ARG B O 1
ATOM 1525 N N . MET B 1 25 ? -3.055 -6.359 -13.859 1 98.06 25 MET B N 1
ATOM 1526 C CA . MET B 1 25 ? -2.449 -5.465 -12.875 1 98.06 25 MET B CA 1
ATOM 1527 C C . MET B 1 25 ? -2.404 -4.031 -13.398 1 98.06 25 MET B C 1
ATOM 1529 O O . MET B 1 25 ? -1.818 -3.771 -14.453 1 98.06 25 MET B O 1
ATOM 1533 N N . ALA B 1 26 ? -3.08 -3.109 -12.742 1 98.75 26 ALA B N 1
ATOM 1534 C CA . ALA B 1 26 ? -2.871 -1.684 -12.977 1 98.75 26 ALA B CA 1
ATOM 1535 C C . ALA B 1 26 ? -1.634 -1.18 -12.242 1 98.75 26 ALA B C 1
ATOM 1537 O O . ALA B 1 26 ? -1.637 -1.067 -11.016 1 98.75 26 ALA B O 1
ATOM 1538 N N . GLN B 1 27 ? -0.573 -0.902 -13 1 97.81 27 GLN B N 1
ATOM 1539 C CA . GLN B 1 27 ? 0.685 -0.468 -12.398 1 97.81 27 GLN B CA 1
ATOM 1540 C C . GLN B 1 27 ? 0.588 0.97 -11.898 1 97.81 27 GLN B C 1
ATOM 1542 O O . GLN B 1 27 ? 0.232 1.875 -12.656 1 97.81 27 GLN B O 1
ATOM 1547 N N . LEU B 1 28 ? 0.973 1.258 -10.625 1 98.44 28 LEU B N 1
ATOM 1548 C CA . LEU B 1 28 ? 0.678 2.566 -10.047 1 98.44 28 LEU B CA 1
ATOM 1549 C C . LEU B 1 28 ? 1.959 3.268 -9.602 1 98.44 28 LEU B C 1
ATOM 1551 O O . LEU B 1 28 ? 2.301 4.332 -10.125 1 98.44 28 LEU B O 1
ATOM 1555 N N . ALA B 1 29 ? 2.746 2.662 -8.758 1 98 29 ALA B N 1
ATOM 1556 C CA . ALA B 1 29 ? 3.883 3.334 -8.133 1 98 29 ALA B CA 1
ATOM 1557 C C . ALA B 1 29 ? 4.984 3.604 -9.156 1 98 29 ALA B C 1
ATOM 1559 O O . ALA B 1 29 ? 5.512 4.715 -9.227 1 98 29 ALA B O 1
ATOM 1560 N N . ASN B 1 30 ? 5.309 2.604 -9.93 1 94.31 30 ASN B N 1
ATOM 1561 C CA . ASN B 1 30 ? 6.441 2.689 -10.852 1 94.31 30 ASN B CA 1
ATOM 1562 C C . ASN B 1 30 ? 6.25 3.805 -11.875 1 94.31 30 ASN B C 1
ATOM 1564 O O . ASN B 1 30 ? 7.145 4.629 -12.07 1 94.31 30 ASN B O 1
ATOM 1568 N N . PRO B 1 31 ? 5.105 3.91 -12.547 1 96.06 31 PRO B N 1
ATOM 1569 C CA . PRO B 1 31 ? 4.906 4.988 -13.523 1 96.06 31 PRO B CA 1
ATOM 1570 C C . PRO B 1 31 ? 5.062 6.375 -12.898 1 96.06 31 PRO B C 1
ATOM 1572 O O . PRO B 1 31 ? 5.328 7.348 -13.617 1 96.06 31 PRO B O 1
ATOM 1575 N N . LEU B 1 32 ? 4.84 6.488 -11.586 1 97.31 32 LEU B N 1
ATOM 1576 C CA . LEU B 1 32 ? 4.949 7.773 -10.906 1 97.31 32 LEU B CA 1
ATOM 1577 C C . LEU B 1 32 ? 6.387 8.031 -10.461 1 97.31 32 LEU B C 1
ATOM 1579 O O . LEU B 1 32 ? 6.684 9.086 -9.891 1 97.31 32 LEU B O 1
ATOM 1583 N N . GLY B 1 33 ? 7.219 7.039 -10.672 1 94.56 33 GLY B N 1
ATOM 1584 C CA . GLY B 1 33 ? 8.641 7.246 -10.438 1 94.56 33 GLY B CA 1
ATOM 1585 C C . GLY B 1 33 ? 9.102 6.711 -9.094 1 94.56 33 GLY B C 1
ATOM 1586 O O . GLY B 1 33 ? 10.227 6.988 -8.672 1 94.56 33 GLY B O 1
ATOM 1587 N N . ALA B 1 34 ? 8.227 6.016 -8.406 1 95.88 34 ALA B N 1
ATOM 1588 C CA . ALA B 1 34 ? 8.641 5.438 -7.129 1 95.88 34 ALA B CA 1
ATOM 1589 C C . ALA B 1 34 ? 9.766 4.426 -7.32 1 95.88 34 ALA B C 1
ATOM 1591 O O . ALA B 1 34 ? 9.766 3.662 -8.289 1 95.88 34 ALA B O 1
ATOM 1592 N N . LYS B 1 35 ? 10.641 4.41 -6.281 1 89.31 35 LYS B N 1
ATOM 1593 C CA . LYS B 1 35 ? 11.812 3.562 -6.449 1 89.31 35 LYS B CA 1
ATOM 1594 C C . LYS B 1 35 ? 11.945 2.564 -5.301 1 89.31 35 LYS B C 1
ATOM 1596 O O . LYS B 1 35 ? 12.602 1.534 -5.438 1 89.31 35 LYS B O 1
ATOM 1601 N N . SER B 1 36 ? 11.391 2.842 -4.195 1 94 36 SER B N 1
ATOM 1602 C CA . SER B 1 36 ? 11.602 2.016 -3.012 1 94 36 SER B CA 1
ATOM 1603 C C . SER B 1 36 ? 10.406 1.108 -2.752 1 94 36 SER B C 1
ATOM 1605 O O . SER B 1 36 ? 10.547 0.04 -2.152 1 94 36 SER B O 1
ATOM 1607 N N . ILE B 1 37 ? 9.273 1.588 -3.123 1 97.19 37 ILE B N 1
ATOM 1608 C CA . ILE B 1 37 ? 8.039 0.828 -2.936 1 97.19 37 ILE B CA 1
ATOM 1609 C C . ILE B 1 37 ? 7.348 0.624 -4.281 1 97.19 37 ILE B C 1
ATOM 1611 O O . ILE B 1 37 ? 7.188 1.57 -5.055 1 97.19 37 ILE B O 1
ATOM 1615 N N . GLY B 1 38 ? 7.047 -0.596 -4.59 1 96.75 38 GLY B N 1
ATOM 1616 C CA . GLY B 1 38 ? 6.16 -0.896 -5.703 1 96.75 38 GLY B CA 1
ATOM 1617 C C . GLY B 1 38 ? 4.707 -1.025 -5.289 1 96.75 38 GLY B C 1
ATOM 1618 O O . GLY B 1 38 ? 4.41 -1.345 -4.137 1 96.75 38 GLY B O 1
ATOM 1619 N N . ALA B 1 39 ? 3.836 -0.753 -6.234 1 98.62 39 ALA B N 1
ATOM 1620 C CA . ALA B 1 39 ? 2.41 -0.902 -5.953 1 98.62 39 ALA B CA 1
ATOM 1621 C C . ALA B 1 39 ? 1.612 -1.079 -7.242 1 98.62 39 ALA B C 1
ATOM 1623 O O . ALA B 1 39 ? 1.892 -0.422 -8.25 1 98.62 39 ALA B O 1
ATOM 1624 N N . ASN B 1 40 ? 0.66 -1.869 -7.164 1 98.62 40 ASN B N 1
ATOM 1625 C CA . ASN B 1 40 ? -0.3 -2.064 -8.242 1 98.62 40 ASN B CA 1
ATOM 1626 C C . ASN B 1 40 ? -1.641 -2.57 -7.719 1 98.62 40 ASN B C 1
ATOM 1628 O O . ASN B 1 40 ? -1.716 -3.107 -6.613 1 98.62 40 ASN B O 1
ATOM 1632 N N . VAL B 1 41 ? -2.631 -2.33 -8.484 1 98.94 41 VAL B N 1
ATOM 1633 C CA . VAL B 1 41 ? -3.906 -2.986 -8.211 1 98.94 41 VAL B CA 1
ATOM 1634 C C . VAL B 1 41 ? -4.043 -4.234 -9.086 1 98.94 41 VAL B C 1
ATOM 1636 O O . VAL B 1 41 ? -4 -4.148 -10.312 1 98.94 41 VAL B O 1
ATOM 1639 N N . THR B 1 42 ? -4.219 -5.363 -8.43 1 98.88 42 THR B N 1
ATOM 1640 C CA . THR B 1 42 ? -4.312 -6.652 -9.102 1 98.88 42 THR B CA 1
ATOM 1641 C C . THR B 1 42 ? -5.75 -7.168 -9.094 1 98.88 42 THR B C 1
ATOM 1643 O O . THR B 1 42 ? -6.395 -7.215 -8.047 1 98.88 42 THR B O 1
ATOM 1646 N N . HIS B 1 43 ? -6.238 -7.516 -10.242 1 98.94 43 HIS B N 1
ATOM 1647 C CA . HIS B 1 43 ? -7.527 -8.18 -10.414 1 98.94 43 HIS B CA 1
ATOM 1648 C C . HIS B 1 43 ? -7.348 -9.656 -10.742 1 98.94 43 HIS B C 1
ATOM 1650 O O . HIS B 1 43 ? -6.684 -10 -11.727 1 98.94 43 HIS B O 1
ATOM 1656 N N . VAL B 1 44 ? -7.949 -10.492 -9.961 1 98.69 44 VAL B N 1
ATOM 1657 C CA . VAL B 1 44 ? -7.855 -11.938 -10.148 1 98.69 44 VAL B CA 1
ATOM 1658 C C . VAL B 1 44 ? -9.25 -12.516 -10.391 1 98.69 44 VAL B C 1
ATOM 1660 O O . VAL B 1 44 ? -10.125 -12.43 -9.523 1 98.69 44 VAL B O 1
ATOM 1663 N N . PRO B 1 45 ? -9.469 -13.125 -11.508 1 98.19 45 PRO B N 1
ATOM 1664 C CA . PRO B 1 45 ? -10.789 -13.703 -11.781 1 98.19 45 PRO B CA 1
ATOM 1665 C C . PRO B 1 45 ? -11.117 -14.891 -10.875 1 98.19 45 PRO B C 1
ATOM 1667 O O . PRO B 1 45 ? -10.211 -15.477 -10.273 1 98.19 45 PRO B O 1
ATOM 1670 N N . PRO B 1 46 ? -12.445 -15.195 -10.797 1 97.56 46 PRO B N 1
ATOM 1671 C CA . PRO B 1 46 ? -12.852 -16.359 -10 1 97.56 46 PRO B CA 1
ATOM 1672 C C . PRO B 1 46 ? -12.117 -17.625 -10.398 1 97.56 46 PRO B C 1
ATOM 1674 O O . PRO B 1 46 ? -11.984 -17.922 -11.594 1 97.56 46 PRO B O 1
ATOM 1677 N N . GLY B 1 47 ? -11.562 -18.375 -9.398 1 94.56 47 GLY B N 1
ATOM 1678 C CA . GLY B 1 47 ? -10.922 -19.672 -9.609 1 94.56 47 GLY B CA 1
ATOM 1679 C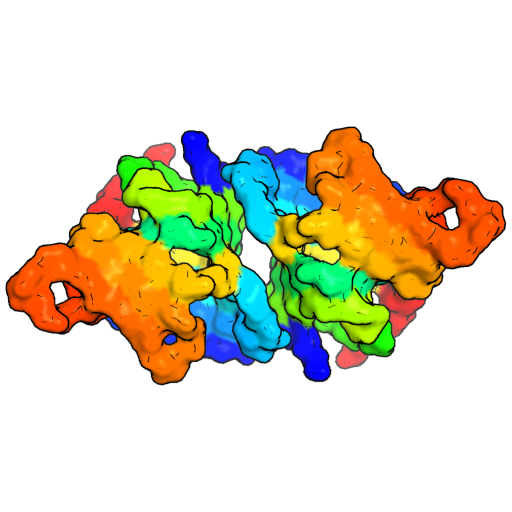 C . GLY B 1 47 ? -9.453 -19.562 -9.969 1 94.56 47 GLY B C 1
ATOM 1680 O O . GLY B 1 47 ? -8.797 -20.562 -10.234 1 94.56 47 GLY B O 1
ATOM 1681 N N . LYS B 1 48 ? -8.961 -18.312 -9.977 1 96.75 48 LYS B N 1
ATOM 1682 C CA . LYS B 1 48 ? -7.59 -18.094 -10.422 1 96.75 48 LYS B CA 1
ATOM 1683 C C . LYS B 1 48 ? -6.727 -17.547 -9.289 1 96.75 48 LYS B C 1
ATOM 1685 O O . LYS B 1 48 ? -7.246 -17.125 -8.258 1 96.75 48 LYS B O 1
ATOM 1690 N N . ALA B 1 49 ? -5.488 -17.719 -9.438 1 96.75 49 ALA B N 1
ATOM 1691 C CA . ALA B 1 49 ? -4.469 -16.953 -8.719 1 96.75 49 ALA B CA 1
ATOM 1692 C C . ALA B 1 49 ? -3.639 -16.109 -9.68 1 96.75 49 ALA B C 1
ATOM 1694 O O . ALA B 1 49 ? -3.496 -16.453 -10.852 1 96.75 49 ALA B O 1
ATOM 1695 N N . ALA B 1 50 ? -3.15 -14.984 -9.227 1 96.88 50 ALA B N 1
ATOM 1696 C CA . ALA B 1 50 ? -2.299 -14.141 -10.062 1 96.88 50 ALA B CA 1
ATOM 1697 C C . ALA B 1 50 ? -0.921 -14.773 -10.25 1 96.88 50 ALA B C 1
ATOM 1699 O O . ALA B 1 50 ? -0.371 -14.758 -11.359 1 96.88 50 ALA B O 1
ATOM 1700 N N . PHE B 1 51 ? -0.328 -15.32 -9.148 1 94.56 51 PHE B N 1
ATOM 1701 C CA . PHE B 1 51 ? 1.064 -15.75 -9.125 1 94.56 51 PHE B CA 1
ATOM 1702 C C . PHE B 1 51 ? 1.192 -17.125 -8.484 1 94.56 51 PHE B C 1
ATOM 1704 O O . PHE B 1 51 ? 0.329 -17.547 -7.707 1 94.56 51 PHE B O 1
ATOM 1711 N N . PRO B 1 52 ? 2.266 -17.844 -8.789 1 93.62 52 PRO B N 1
ATOM 1712 C CA . PRO B 1 52 ? 2.545 -19.078 -8.047 1 93.62 52 PRO B CA 1
ATOM 1713 C C . PRO B 1 52 ? 2.781 -18.844 -6.559 1 93.62 52 PRO B C 1
ATOM 1715 O O . PRO B 1 52 ? 3.098 -17.719 -6.156 1 93.62 52 PRO B O 1
ATOM 1718 N N . PHE B 1 53 ? 2.551 -19.875 -5.789 1 95.44 53 PHE B N 1
ATOM 1719 C CA . PHE B 1 53 ? 2.912 -19.875 -4.375 1 95.44 53 PHE B CA 1
ATOM 1720 C C . PHE B 1 53 ? 4.402 -19.594 -4.199 1 95.44 53 PHE B C 1
ATOM 1722 O O . PHE B 1 53 ? 5.242 -20.344 -4.703 1 95.44 53 PHE B O 1
ATOM 1729 N N . HIS B 1 54 ? 4.727 -18.5 -3.479 1 95.94 54 HIS B N 1
ATOM 1730 C CA . HIS B 1 54 ? 6.129 -18.109 -3.445 1 95.94 54 HIS B CA 1
ATOM 1731 C C . HIS B 1 54 ? 6.453 -17.328 -2.176 1 95.94 54 HIS B C 1
ATOM 1733 O O . HIS B 1 54 ? 5.551 -16.969 -1.418 1 95.94 54 HIS B O 1
ATOM 1739 N N . HIS B 1 55 ? 7.691 -17.234 -1.876 1 95.69 55 HIS B N 1
ATOM 1740 C CA . HIS B 1 55 ? 8.211 -16.406 -0.793 1 95.69 55 HIS B CA 1
ATOM 1741 C C . HIS B 1 55 ? 9.43 -15.602 -1.251 1 95.69 55 HIS B C 1
ATOM 1743 O O . HIS B 1 55 ? 10.055 -15.938 -2.258 1 95.69 55 HIS B O 1
ATOM 1749 N N . HIS B 1 56 ? 9.57 -14.508 -0.647 1 96.56 56 HIS B N 1
ATOM 1750 C CA . HIS B 1 56 ? 10.68 -13.602 -0.913 1 96.56 56 HIS B CA 1
ATOM 1751 C C . HIS B 1 56 ? 11.703 -13.633 0.222 1 96.56 56 HIS B C 1
ATOM 1753 O O . HIS B 1 56 ? 11.328 -13.578 1.396 1 96.56 56 HIS B O 1
ATOM 1759 N N . TYR B 1 57 ? 12.977 -13.641 -0.12 1 94.25 57 TYR B N 1
ATOM 1760 C CA . TYR B 1 57 ? 13.984 -13.703 0.933 1 94.25 57 TYR B CA 1
ATOM 1761 C C . TYR B 1 57 ? 14.383 -12.305 1.387 1 94.25 57 TYR B C 1
ATOM 1763 O O . TYR B 1 57 ? 14.82 -12.109 2.523 1 94.25 57 TYR B O 1
ATOM 1771 N N . ALA B 1 58 ? 14.219 -11.312 0.542 1 93.94 58 ALA B N 1
ATOM 1772 C CA . ALA B 1 58 ? 14.727 -9.984 0.886 1 93.94 58 ALA B CA 1
ATOM 1773 C C . ALA B 1 58 ? 13.578 -9 1.063 1 93.94 58 ALA B C 1
ATOM 1775 O O . ALA B 1 58 ? 13.695 -8.031 1.819 1 93.94 58 ALA B O 1
ATOM 1776 N N . ASN B 1 59 ? 12.492 -9.203 0.39 1 95.94 59 ASN B N 1
ATOM 1777 C CA . ASN B 1 59 ? 11.461 -8.18 0.298 1 95.94 59 ASN B CA 1
ATOM 1778 C C . ASN B 1 59 ? 10.234 -8.539 1.136 1 95.94 59 ASN B C 1
ATOM 1780 O O . ASN B 1 59 ? 9.867 -9.711 1.222 1 95.94 59 ASN B O 1
ATOM 1784 N N . GLU B 1 60 ? 9.625 -7.582 1.764 1 96.5 60 GLU B N 1
ATOM 1785 C CA . GLU B 1 60 ? 8.289 -7.777 2.318 1 96.5 60 GLU B CA 1
ATOM 1786 C C . GLU B 1 60 ? 7.207 -7.43 1.298 1 96.5 60 GLU B C 1
ATOM 1788 O O . GLU B 1 60 ? 7.438 -6.617 0.4 1 96.5 60 GLU B O 1
ATOM 1793 N N . GLU B 1 61 ? 6.113 -8.039 1.43 1 97.88 61 GLU B N 1
ATOM 1794 C CA . GLU B 1 61 ? 4.949 -7.762 0.595 1 97.88 61 GLU B CA 1
ATOM 1795 C C . GLU B 1 61 ? 3.699 -7.539 1.445 1 97.88 61 GLU B C 1
ATOM 1797 O O . GLU B 1 61 ? 3.547 -8.148 2.504 1 97.88 61 GLU B O 1
ATOM 1802 N N . HIS B 1 62 ? 2.963 -6.633 1.016 1 98.75 62 HIS B N 1
ATOM 1803 C CA . HIS B 1 62 ? 1.697 -6.266 1.641 1 98.75 62 HIS B CA 1
ATOM 1804 C C . HIS B 1 62 ? 0.554 -6.301 0.632 1 98.75 62 HIS B C 1
ATOM 1806 O O . HIS B 1 62 ? 0.754 -6.012 -0.55 1 98.75 62 HIS B O 1
ATOM 1812 N N . PHE B 1 63 ? -0.63 -6.707 1.137 1 98.88 63 PHE B N 1
ATOM 1813 C CA . PHE B 1 63 ? -1.829 -6.672 0.309 1 98.88 63 PHE B CA 1
ATOM 1814 C C . PHE B 1 63 ? -2.986 -6.023 1.059 1 98.88 63 PHE B C 1
ATOM 1816 O O . PHE B 1 63 ? -3.17 -6.262 2.254 1 98.88 63 PHE B O 1
ATOM 1823 N N . PHE B 1 64 ? -3.676 -5.156 0.442 1 98.94 64 PHE B N 1
ATOM 1824 C CA . PHE B 1 64 ? -4.922 -4.586 0.943 1 98.94 64 PHE B CA 1
ATOM 1825 C C . PHE B 1 64 ? -6.094 -4.98 0.053 1 98.94 64 PHE B C 1
ATOM 1827 O O . PHE B 1 64 ? -6.168 -4.566 -1.106 1 98.94 64 PHE B O 1
ATOM 1834 N N . ILE B 1 65 ? -7.027 -5.805 0.587 1 98.94 65 ILE B N 1
ATOM 1835 C CA . ILE B 1 65 ? -8.141 -6.312 -0.21 1 98.94 65 ILE B CA 1
ATOM 1836 C C . ILE B 1 65 ? -9.156 -5.195 -0.448 1 98.94 65 ILE B C 1
ATOM 1838 O O . ILE B 1 65 ? -9.703 -4.633 0.503 1 98.94 65 ILE B O 1
ATOM 1842 N N . LEU B 1 66 ? -9.344 -4.895 -1.662 1 98.88 66 LEU B N 1
ATOM 1843 C CA . LEU B 1 66 ? -10.258 -3.82 -2.031 1 98.88 66 LEU B CA 1
ATOM 1844 C C . LEU B 1 66 ? -11.68 -4.348 -2.221 1 98.88 66 LEU B C 1
ATOM 1846 O O . LEU B 1 66 ? -12.641 -3.73 -1.765 1 98.88 66 LEU B O 1
ATOM 1850 N N . SER B 1 67 ? -11.828 -5.441 -2.92 1 98.81 67 SER B N 1
ATOM 1851 C CA . SER B 1 67 ? -13.117 -6.078 -3.158 1 98.81 67 SER B CA 1
ATOM 1852 C C . SER B 1 67 ? -12.953 -7.566 -3.455 1 98.81 67 SER B C 1
ATOM 1854 O O . SER B 1 67 ? -11.859 -8.023 -3.793 1 98.81 67 SER B O 1
ATOM 1856 N N . GLY B 1 68 ? -14.102 -8.297 -3.342 1 98.62 68 GLY B N 1
ATOM 1857 C CA . GLY B 1 68 ? -14.086 -9.734 -3.549 1 98.62 68 GLY B CA 1
ATOM 1858 C C . GLY B 1 68 ? -13.656 -10.516 -2.32 1 98.62 68 GLY B C 1
ATOM 1859 O O . GLY B 1 68 ? -13.398 -9.93 -1.267 1 98.62 68 GLY B O 1
ATOM 1860 N N . THR B 1 69 ? -13.75 -11.812 -2.494 1 98.31 69 THR B N 1
ATOM 1861 C CA . THR B 1 69 ? -13.336 -12.734 -1.441 1 98.31 69 THR B CA 1
ATOM 1862 C C . THR B 1 69 ? -12.422 -13.82 -2.002 1 98.31 69 THR B C 1
ATOM 1864 O O . THR B 1 69 ? -12.336 -13.992 -3.219 1 98.31 69 THR B O 1
ATOM 1867 N N . GLY B 1 70 ? -11.727 -14.492 -1.088 1 97.88 70 GLY B N 1
ATOM 1868 C CA . GLY B 1 70 ? -10.828 -15.57 -1.475 1 97.88 70 GLY B CA 1
ATOM 1869 C C . GLY B 1 70 ? -10.109 -16.203 -0.296 1 97.88 70 GLY B C 1
ATOM 1870 O O . GLY B 1 70 ? -10.594 -16.141 0.836 1 97.88 70 GLY B O 1
ATOM 1871 N N . MET B 1 71 ? -9.039 -16.891 -0.646 1 97.5 71 MET B N 1
ATOM 1872 C CA . MET B 1 71 ? -8.195 -17.531 0.36 1 97.5 71 MET B CA 1
ATOM 1873 C C . MET B 1 71 ? -6.746 -17.078 0.218 1 97.5 71 MET B C 1
ATOM 1875 O O . MET B 1 71 ? -6.234 -16.953 -0.897 1 97.5 71 MET B O 1
ATOM 1879 N N . LEU B 1 72 ? -6.156 -16.812 1.326 1 98.25 72 LEU B N 1
ATOM 1880 C CA . LEU B 1 72 ? -4.715 -16.625 1.42 1 98.25 72 LEU B CA 1
ATOM 1881 C C . LEU B 1 72 ? -4.027 -17.891 1.915 1 98.25 72 LEU B C 1
ATOM 1883 O O . LEU B 1 72 ? -4.32 -18.375 3.01 1 98.25 72 LEU B O 1
ATOM 1887 N N . ARG B 1 73 ? -3.203 -18.391 1.084 1 96.44 73 ARG B N 1
ATOM 1888 C CA . ARG B 1 73 ? -2.301 -19.453 1.505 1 96.44 73 ARG B CA 1
ATOM 1889 C C . ARG B 1 73 ? -0.999 -18.891 2.059 1 96.44 73 ARG B C 1
ATOM 1891 O O . ARG B 1 73 ? -0.355 -18.047 1.415 1 96.44 73 ARG B O 1
ATOM 1898 N N . VAL B 1 74 ? -0.661 -19.297 3.262 1 97.12 74 VAL B N 1
ATOM 1899 C CA . VAL B 1 74 ? 0.613 -18.906 3.861 1 97.12 74 VAL B CA 1
ATOM 1900 C C . VAL B 1 74 ? 1.25 -20.125 4.539 1 97.12 74 VAL B C 1
ATOM 1902 O O . VAL B 1 74 ? 0.712 -20.641 5.52 1 97.12 74 VAL B O 1
ATOM 1905 N N . GLY B 1 75 ? 2.482 -20.391 4.059 1 96.06 75 GLY B N 1
ATOM 1906 C CA . GLY B 1 75 ? 3.074 -21.625 4.559 1 96.06 75 GLY B CA 1
ATOM 1907 C C . GLY B 1 75 ? 2.152 -22.812 4.434 1 96.06 75 GLY B C 1
ATOM 1908 O O . GLY B 1 75 ? 1.686 -23.141 3.336 1 96.06 75 GLY B O 1
ATOM 1909 N N . SER B 1 76 ? 1.865 -23.359 5.586 1 94.62 76 SER B N 1
ATOM 1910 C CA . SER B 1 76 ? 1.003 -24.531 5.57 1 94.62 76 SER B CA 1
ATOM 1911 C C . SER B 1 76 ? -0.432 -24.172 5.941 1 94.62 76 SER B C 1
ATOM 1913 O O . SER B 1 76 ? -1.285 -25.047 6.074 1 94.62 76 SER B O 1
ATOM 1915 N N . GLN B 1 77 ? -0.697 -22.953 6.141 1 95.31 77 GLN B N 1
ATOM 1916 C CA . GLN B 1 77 ? -2.012 -22.5 6.586 1 95.31 77 GLN B CA 1
ATOM 1917 C C . GLN B 1 77 ? -2.746 -21.766 5.473 1 95.31 77 GLN B C 1
ATOM 1919 O O . GLN B 1 77 ? -2.137 -21.359 4.48 1 95.31 77 GLN B O 1
ATOM 1924 N N . ALA B 1 78 ? -4.012 -21.672 5.637 1 95.12 78 ALA B N 1
ATOM 1925 C CA . ALA B 1 78 ? -4.867 -20.906 4.738 1 95.12 78 ALA B CA 1
ATOM 1926 C C . ALA B 1 78 ? -5.879 -20.078 5.52 1 95.12 78 ALA B C 1
ATOM 1928 O O . ALA B 1 78 ? -6.426 -20.531 6.527 1 95.12 78 ALA B O 1
ATOM 1929 N N . TYR B 1 79 ? -6.148 -18.875 5.094 1 96.88 79 TYR B N 1
ATOM 1930 C CA . TYR B 1 79 ? -7.062 -17.953 5.746 1 96.88 79 TYR B CA 1
ATOM 1931 C C . TYR B 1 79 ? -8.023 -17.328 4.734 1 96.88 79 TYR B C 1
ATOM 1933 O O . TYR B 1 79 ? -7.613 -16.969 3.629 1 96.88 79 TYR B O 1
ATOM 1941 N N . PRO B 1 80 ? -9.305 -17.234 5.066 1 97.88 80 PRO B N 1
ATOM 1942 C CA . PRO B 1 80 ? -10.18 -16.453 4.191 1 97.88 80 PRO B CA 1
ATOM 1943 C C . PRO B 1 80 ? -9.812 -14.961 4.172 1 97.88 80 PRO B C 1
ATOM 1945 O O . PRO B 1 80 ? -9.336 -14.43 5.172 1 97.88 80 PRO B O 1
ATOM 1948 N N . VAL B 1 81 ? -10.055 -14.344 3.057 1 98.44 81 VAL B N 1
ATOM 1949 C CA . VAL B 1 81 ? -9.828 -12.906 2.961 1 98.44 81 VAL B CA 1
ATOM 1950 C C . VAL B 1 81 ? -11.102 -12.211 2.488 1 98.44 81 VAL B C 1
ATOM 1952 O O . VAL B 1 81 ? -11.906 -12.805 1.768 1 98.44 81 VAL B O 1
ATOM 1955 N N . LYS B 1 82 ? -11.234 -11.023 2.885 1 98.62 82 LYS B N 1
ATOM 1956 C CA . LYS B 1 82 ? -12.391 -10.18 2.574 1 98.62 82 LYS B CA 1
ATOM 1957 C C . LYS B 1 82 ? -11.984 -8.719 2.443 1 98.62 82 LYS B C 1
ATOM 1959 O O . LYS B 1 82 ? -10.852 -8.352 2.773 1 98.62 82 LYS B O 1
ATOM 1964 N N . PRO B 1 83 ? -12.922 -7.867 1.952 1 98.81 83 PRO B N 1
ATOM 1965 C CA . PRO B 1 83 ? -12.578 -6.457 1.749 1 98.81 83 PRO B CA 1
ATOM 1966 C C . PRO B 1 83 ? -12.055 -5.789 3.018 1 98.81 83 PRO B C 1
ATOM 1968 O O . PRO B 1 83 ? -12.57 -6.035 4.109 1 98.81 83 PRO B O 1
ATOM 1971 N N . HIS B 1 84 ? -11.008 -5.004 2.836 1 98.81 84 HIS B N 1
ATOM 1972 C CA . HIS B 1 84 ? -10.383 -4.164 3.85 1 98.81 84 HIS B CA 1
ATOM 1973 C C . HIS B 1 84 ? -9.508 -4.984 4.785 1 98.81 84 HIS B C 1
ATOM 1975 O O . HIS B 1 84 ? -9.078 -4.496 5.832 1 98.81 84 HIS B O 1
ATOM 1981 N N . ASP B 1 85 ? -9.344 -6.258 4.449 1 98.88 85 ASP B N 1
ATOM 1982 C CA . ASP B 1 85 ? -8.25 -6.992 5.078 1 98.88 85 ASP B CA 1
ATOM 1983 C C . ASP B 1 85 ? -6.895 -6.445 4.637 1 98.88 85 ASP B C 1
ATOM 1985 O O . ASP B 1 85 ? -6.688 -6.168 3.453 1 98.88 85 ASP B O 1
ATOM 1989 N N . TYR B 1 86 ? -6.02 -6.203 5.516 1 98.94 86 TYR B N 1
ATOM 1990 C CA . TYR B 1 86 ? -4.609 -5.93 5.27 1 98.94 86 TYR B CA 1
ATOM 1991 C C . TYR B 1 86 ? -3.754 -7.152 5.586 1 98.94 86 TYR B C 1
ATOM 1993 O O . TYR B 1 86 ? -3.861 -7.73 6.672 1 98.94 86 TYR B O 1
ATOM 2001 N N . ILE B 1 87 ? -2.934 -7.535 4.668 1 98.88 87 ILE B N 1
ATOM 2002 C CA . ILE B 1 87 ? -2.123 -8.742 4.773 1 98.88 87 ILE B CA 1
ATOM 2003 C C . ILE B 1 87 ? -0.641 -8.375 4.758 1 98.88 87 ILE B C 1
ATOM 2005 O O . ILE B 1 87 ? -0.204 -7.57 3.932 1 98.88 87 ILE B O 1
ATOM 2009 N N . PHE B 1 88 ? 0.072 -8.898 5.641 1 98.69 88 PHE B N 1
ATOM 2010 C CA . PHE B 1 88 ? 1.517 -8.711 5.68 1 98.69 88 PHE B CA 1
ATOM 2011 C C . PHE B 1 88 ? 2.244 -10.039 5.508 1 98.69 88 PHE B C 1
ATOM 2013 O O . PHE B 1 88 ? 1.969 -11 6.223 1 98.69 88 PHE B O 1
ATOM 2020 N N . THR B 1 89 ? 3.125 -10.086 4.543 1 97.88 89 THR B N 1
ATOM 2021 C CA . THR B 1 89 ? 4.012 -11.219 4.328 1 97.88 89 THR B CA 1
ATOM 2022 C C . THR B 1 89 ? 5.473 -10.812 4.496 1 97.88 89 THR B C 1
ATOM 2024 O O . THR B 1 89 ? 6.023 -10.094 3.658 1 97.88 89 THR B O 1
ATOM 2027 N N . PRO B 1 90 ? 6.125 -11.242 5.559 1 97.62 90 PRO B N 1
ATOM 2028 C CA . PRO B 1 90 ? 7.523 -10.875 5.793 1 97.62 90 PRO B CA 1
ATOM 2029 C C . PRO B 1 90 ? 8.492 -11.625 4.883 1 97.62 90 PRO B C 1
ATOM 2031 O O . PRO B 1 90 ? 8.125 -12.648 4.297 1 97.62 90 PRO B O 1
ATOM 2034 N N . PRO B 1 91 ? 9.688 -11.008 4.723 1 96.94 91 PRO B N 1
ATOM 2035 C CA . PRO B 1 91 ? 10.711 -11.859 4.109 1 96.94 91 PRO B CA 1
ATOM 2036 C C . PRO B 1 91 ? 10.969 -13.133 4.906 1 96.94 91 PRO B C 1
ATOM 2038 O O . PRO B 1 91 ? 10.859 -13.125 6.137 1 96.94 91 PRO B O 1
ATOM 2041 N N . GLY B 1 92 ? 11.297 -14.188 4.18 1 96.94 92 GLY B N 1
ATOM 2042 C CA . GLY B 1 92 ? 11.578 -15.438 4.863 1 96.94 92 GLY B CA 1
ATOM 2043 C C . GLY B 1 92 ? 11.57 -16.641 3.936 1 96.94 92 GLY B C 1
ATOM 2044 O O . GLY B 1 92 ? 11.672 -16.484 2.715 1 96.94 92 GLY B O 1
ATOM 2045 N N . GLY B 1 93 ? 11.547 -17.812 4.59 1 96.12 93 GLY B N 1
ATOM 2046 C CA . GLY B 1 93 ? 11.562 -19.062 3.846 1 96.12 93 GLY B CA 1
ATOM 2047 C C . GLY B 1 93 ? 10.172 -19.578 3.523 1 96.12 93 GLY B C 1
ATOM 2048 O O . GLY B 1 93 ? 9.211 -18.812 3.482 1 96.12 93 GLY B O 1
ATOM 2049 N N . PRO B 1 94 ? 10.07 -20.891 3.199 1 94.75 94 PRO B N 1
ATOM 2050 C CA . PRO B 1 94 ? 8.797 -21.484 2.779 1 94.75 94 PRO B CA 1
ATOM 2051 C C . PRO B 1 94 ? 7.688 -21.281 3.807 1 94.75 94 PRO B C 1
ATOM 2053 O O . PRO B 1 94 ? 6.508 -21.281 3.453 1 94.75 94 PRO B O 1
ATOM 2056 N N . GLU B 1 95 ? 8.07 -21.078 5.039 1 96.06 95 GLU B N 1
ATOM 2057 C CA . GLU B 1 95 ? 7.078 -20.938 6.102 1 96.06 95 GLU B CA 1
ATOM 2058 C C . GLU B 1 95 ? 6.258 -19.656 5.918 1 96.06 95 GLU B C 1
ATOM 2060 O O . GLU B 1 95 ? 5.168 -19.531 6.473 1 96.06 95 GLU B O 1
ATOM 2065 N N . VAL B 1 96 ? 6.773 -18.734 5.129 1 97.12 96 VAL B N 1
ATOM 2066 C CA . VAL B 1 96 ? 6.027 -17.5 4.914 1 97.12 96 VAL B CA 1
ATOM 2067 C C . VAL B 1 96 ? 5.648 -17.375 3.439 1 97.12 96 VAL B C 1
ATOM 2069 O O . VAL B 1 96 ? 5.301 -16.297 2.971 1 97.12 96 VAL B O 1
ATOM 2072 N N . ALA B 1 97 ? 5.816 -18.453 2.68 1 96.75 97 ALA B N 1
ATOM 2073 C CA . ALA B 1 97 ? 5.32 -18.438 1.306 1 96.75 97 ALA B CA 1
ATOM 2074 C C . ALA B 1 97 ? 3.846 -18.047 1.261 1 96.75 97 ALA B C 1
ATOM 2076 O O . ALA B 1 97 ? 3.076 -18.406 2.154 1 96.75 97 ALA B O 1
ATOM 2077 N N . HIS B 1 98 ? 3.455 -17.375 0.222 1 98.44 98 HIS B N 1
ATOM 2078 C CA . HIS B 1 98 ? 2.098 -16.828 0.2 1 98.44 98 HIS B CA 1
ATOM 2079 C C . HIS B 1 98 ? 1.51 -16.891 -1.206 1 98.44 98 HIS B C 1
ATOM 2081 O O . HIS B 1 98 ? 2.248 -16.891 -2.193 1 98.44 98 HIS B O 1
ATOM 2087 N N . GLN B 1 99 ? 0.265 -16.922 -1.239 1 97.44 99 GLN B N 1
ATOM 2088 C CA . GLN B 1 99 ? -0.513 -16.891 -2.475 1 97.44 99 GLN B CA 1
ATOM 2089 C C . GLN B 1 99 ? -1.968 -16.531 -2.197 1 97.44 99 GLN B C 1
ATOM 2091 O O . GLN B 1 99 ? -2.576 -17.047 -1.258 1 97.44 99 GLN B O 1
ATOM 2096 N N . LEU B 1 100 ? -2.436 -15.609 -2.92 1 98.31 100 LEU B N 1
ATOM 2097 C CA . LEU B 1 100 ? -3.859 -15.289 -2.895 1 98.31 100 LEU B CA 1
ATOM 2098 C C . LEU B 1 100 ? -4.602 -16.031 -4.004 1 98.31 100 LEU B C 1
ATOM 2100 O O . LEU B 1 100 ? -4.203 -15.961 -5.172 1 98.31 100 LEU B O 1
ATOM 2104 N N . VAL B 1 101 ? -5.621 -16.703 -3.684 1 97.5 101 VAL B N 1
ATOM 2105 C CA . VAL B 1 101 ? -6.469 -17.438 -4.617 1 97.5 101 VAL B CA 1
ATOM 2106 C C . VAL B 1 101 ? -7.895 -16.906 -4.555 1 97.5 101 VAL B C 1
ATOM 2108 O O . VAL B 1 101 ? -8.453 -16.734 -3.469 1 97.5 101 VAL B O 1
ATOM 2111 N N . ASN B 1 102 ? -8.508 -16.625 -5.715 1 98.25 102 ASN B N 1
ATOM 2112 C CA . ASN B 1 102 ? -9.906 -16.203 -5.762 1 98.25 102 ASN B CA 1
ATOM 2113 C C . ASN B 1 102 ? -10.852 -17.391 -5.73 1 98.25 102 ASN B C 1
ATOM 2115 O O . ASN B 1 102 ? -11.148 -17.984 -6.77 1 98.25 102 ASN B O 1
ATOM 2119 N N . THR B 1 103 ? -11.289 -17.656 -4.609 1 96.94 103 THR B N 1
ATOM 2120 C CA . THR B 1 103 ? -12.25 -18.75 -4.461 1 96.94 103 THR B CA 1
ATOM 2121 C C . THR B 1 103 ? -13.672 -18.203 -4.469 1 96.94 103 THR B C 1
ATOM 2123 O O . THR B 1 103 ? -14.617 -18.938 -4.152 1 96.94 103 THR B O 1
ATOM 2126 N N . GLY B 1 104 ? -13.828 -16.953 -4.621 1 96.5 104 GLY B N 1
ATOM 2127 C CA . GLY B 1 104 ? -15.141 -16.328 -4.684 1 96.5 104 GLY B CA 1
ATOM 2128 C C . GLY B 1 104 ? -15.75 -16.359 -6.07 1 96.5 104 GLY B C 1
ATOM 2129 O O . GLY B 1 104 ? -15.234 -17.031 -6.969 1 96.5 104 GLY B O 1
ATOM 2130 N N . LEU B 1 105 ? -16.859 -15.609 -6.219 1 96.5 105 LEU B N 1
ATOM 2131 C CA . LEU B 1 105 ? -17.625 -15.648 -7.465 1 96.5 105 LEU B CA 1
ATOM 2132 C C . LEU B 1 105 ? -17.375 -14.383 -8.281 1 96.5 105 LEU B C 1
ATOM 2134 O O . LEU B 1 105 ? -17.734 -14.32 -9.461 1 96.5 105 LEU B O 1
ATOM 2138 N N . GLU B 1 106 ? -16.875 -13.367 -7.66 1 98.38 106 GLU B N 1
ATOM 2139 C CA . GLU B 1 106 ? -16.484 -12.133 -8.336 1 98.38 106 GLU B CA 1
ATOM 2140 C C . GLU B 1 106 ? -14.969 -11.945 -8.305 1 98.38 106 GLU B C 1
ATOM 2142 O O . GLU B 1 106 ? -14.266 -12.672 -7.609 1 98.38 106 GLU B O 1
ATOM 2147 N N . ASP B 1 107 ? -14.492 -11.016 -9.062 1 98.81 107 ASP B N 1
ATOM 2148 C CA . ASP B 1 107 ? -13.055 -10.758 -9.062 1 98.81 107 ASP B CA 1
ATOM 2149 C C . ASP B 1 107 ? -12.562 -10.438 -7.652 1 98.81 107 ASP B C 1
ATOM 2151 O O . ASP B 1 107 ? -13.211 -9.703 -6.91 1 98.81 107 ASP B O 1
ATOM 2155 N N . LEU B 1 108 ? -11.531 -11.094 -7.258 1 98.75 108 LEU B N 1
ATOM 2156 C CA . LEU B 1 108 ? -10.758 -10.664 -6.102 1 98.75 108 LEU B CA 1
ATOM 2157 C C . LEU B 1 108 ? -9.805 -9.531 -6.484 1 98.75 108 LEU B C 1
ATOM 2159 O O . LEU B 1 108 ? -8.945 -9.703 -7.352 1 98.75 108 LEU B O 1
ATOM 2163 N N . VAL B 1 109 ? -9.984 -8.344 -5.922 1 98.94 109 VAL B N 1
ATOM 2164 C CA . VAL B 1 109 ? -9.195 -7.16 -6.258 1 98.94 109 VAL B CA 1
ATOM 2165 C C . VAL B 1 109 ? -8.43 -6.68 -5.027 1 98.94 109 VAL B C 1
ATOM 2167 O O . VAL B 1 109 ? -9.008 -6.543 -3.943 1 98.94 109 VAL B O 1
ATOM 2170 N N . TYR B 1 110 ? -7.168 -6.504 -5.184 1 98.94 110 TYR B N 1
ATOM 2171 C CA . TYR B 1 110 ? -6.379 -6.043 -4.047 1 98.94 110 TYR B CA 1
ATOM 2172 C C . TYR B 1 110 ? -5.27 -5.102 -4.5 1 98.94 110 TYR B C 1
ATOM 2174 O O . TYR B 1 110 ? -4.832 -5.156 -5.652 1 98.94 110 TYR B O 1
ATOM 2182 N N . LEU B 1 111 ? -4.922 -4.129 -3.672 1 98.94 111 LEU B N 1
ATOM 2183 C CA . LEU B 1 111 ? -3.695 -3.35 -3.818 1 98.94 111 LEU B CA 1
ATOM 2184 C C . LEU B 1 111 ? -2.488 -4.133 -3.312 1 98.94 111 LEU B C 1
ATOM 2186 O O . LEU B 1 111 ? -2.439 -4.52 -2.143 1 98.94 111 LEU B O 1
ATOM 2190 N N . ALA B 1 112 ? -1.546 -4.43 -4.145 1 98.88 112 ALA B N 1
ATOM 2191 C CA . ALA B 1 112 ? -0.292 -5.086 -3.781 1 98.88 112 ALA B CA 1
ATOM 2192 C C . ALA B 1 112 ? 0.824 -4.062 -3.584 1 98.88 112 ALA B C 1
ATOM 2194 O O . ALA B 1 112 ? 0.984 -3.146 -4.391 1 98.88 112 ALA B O 1
ATOM 2195 N N . ILE B 1 113 ? 1.549 -4.188 -2.518 1 98.69 113 ILE B N 1
ATOM 2196 C CA . ILE B 1 113 ? 2.617 -3.279 -2.115 1 98.69 113 ILE B CA 1
ATOM 2197 C C . ILE B 1 113 ? 3.859 -4.082 -1.732 1 98.69 113 ILE B C 1
ATOM 2199 O O . ILE B 1 113 ? 3.758 -5.109 -1.057 1 98.69 113 ILE B O 1
ATOM 2203 N N . SER B 1 114 ? 4.984 -3.676 -2.152 1 97.38 114 SER B N 1
ATOM 2204 C CA . SER B 1 114 ? 6.195 -4.398 -1.782 1 97.38 114 SER B CA 1
ATOM 2205 C C . SER B 1 114 ? 7.391 -3.461 -1.688 1 97.38 114 SER B C 1
ATOM 2207 O O . SER B 1 114 ? 7.402 -2.396 -2.312 1 97.38 114 SER B O 1
ATOM 2209 N N . THR B 1 115 ? 8.391 -3.791 -0.83 1 96.62 115 THR B N 1
ATOM 2210 C CA . THR B 1 115 ? 9.719 -3.215 -1.01 1 96.62 115 THR B CA 1
ATOM 2211 C C . THR B 1 115 ? 10.352 -3.711 -2.307 1 96.62 115 THR B C 1
ATOM 2213 O O . THR B 1 115 ? 9.859 -4.664 -2.918 1 96.62 115 THR B O 1
ATOM 2216 N N . LEU B 1 116 ? 11.398 -3.023 -2.736 1 93.88 116 LEU B N 1
ATOM 2217 C CA . LEU B 1 116 ? 11.984 -3.32 -4.039 1 93.88 116 LEU B CA 1
ATOM 2218 C C . LEU B 1 116 ? 13.477 -3.607 -3.908 1 93.88 116 LEU B C 1
ATOM 2220 O O . LEU B 1 116 ? 14.273 -3.195 -4.758 1 93.88 116 LEU B O 1
ATOM 2224 N N . GLN B 1 117 ? 13.812 -4.211 -2.912 1 91.94 117 GLN B N 1
ATOM 2225 C CA . GLN B 1 117 ? 15.234 -4.512 -2.725 1 91.94 117 GLN B CA 1
ATOM 2226 C C . GLN B 1 117 ? 15.734 -5.48 -3.793 1 91.94 117 GLN B C 1
ATOM 2228 O O . GLN B 1 117 ? 15.062 -6.465 -4.109 1 91.94 117 GLN B O 1
ATOM 2233 N N . LEU B 1 118 ? 16.906 -5.137 -4.336 1 88.31 118 LEU B N 1
ATOM 2234 C CA . LEU B 1 118 ? 17.625 -6.004 -5.262 1 88.31 118 LEU B CA 1
ATOM 2235 C C . LEU B 1 118 ? 19.016 -6.328 -4.734 1 88.31 118 LEU B C 1
ATOM 2237 O O . LEU B 1 118 ? 19.625 -5.512 -4.043 1 88.31 118 LEU B O 1
ATOM 2241 N N . PRO B 1 119 ? 19.656 -7.512 -5.055 1 88.31 119 PRO B N 1
ATOM 2242 C CA . PRO B 1 119 ? 18.984 -8.594 -5.789 1 88.31 119 PRO B CA 1
ATOM 2243 C C . PRO B 1 119 ? 17.891 -9.281 -4.965 1 88.31 119 PRO B C 1
ATOM 2245 O O . PRO B 1 119 ? 17.938 -9.25 -3.732 1 88.31 119 PRO B O 1
ATOM 2248 N N . GLU B 1 120 ? 16.953 -9.781 -5.715 1 90.75 120 GLU B N 1
ATOM 2249 C CA . GLU B 1 120 ? 15.883 -10.547 -5.07 1 90.75 120 GLU B CA 1
ATOM 2250 C C . GLU B 1 120 ? 15.977 -12.023 -5.418 1 90.75 120 GLU B C 1
ATOM 2252 O O . GLU B 1 120 ? 16.234 -12.383 -6.57 1 90.75 120 GLU B O 1
ATOM 2257 N N . VAL B 1 121 ? 15.859 -12.852 -4.359 1 90.31 121 VAL B N 1
ATOM 2258 C CA . VAL B 1 121 ? 15.688 -14.289 -4.516 1 90.31 121 VAL B CA 1
ATOM 2259 C C . VAL B 1 121 ? 14.312 -14.703 -4.008 1 90.31 121 VAL B C 1
ATOM 2261 O O . VAL B 1 121 ? 13.922 -14.352 -2.895 1 90.31 121 VAL B O 1
ATOM 2264 N N . ALA B 1 122 ? 13.641 -15.398 -4.836 1 92.31 122 ALA B N 1
ATOM 2265 C CA . ALA B 1 122 ? 12.328 -15.914 -4.473 1 92.31 122 ALA B CA 1
ATOM 2266 C C . ALA B 1 122 ? 12.281 -17.438 -4.605 1 92.31 122 ALA B C 1
ATOM 2268 O O . ALA B 1 122 ? 12.844 -18 -5.543 1 92.31 122 ALA B O 1
ATOM 2269 N N . GLY B 1 123 ? 11.664 -18.047 -3.631 1 91.75 123 GLY B N 1
ATOM 2270 C CA . GLY B 1 123 ? 11.406 -19.484 -3.713 1 91.75 123 GLY B CA 1
ATOM 2271 C C . GLY B 1 123 ? 9.969 -19.812 -4.07 1 91.75 123 GLY B C 1
ATOM 2272 O O . GLY B 1 123 ? 9.047 -19.062 -3.713 1 91.75 123 GLY B O 1
ATOM 2273 N N . TYR B 1 124 ? 9.812 -20.891 -4.727 1 92.19 124 TYR B N 1
ATOM 2274 C CA . TYR B 1 124 ? 8.516 -21.406 -5.164 1 92.19 124 TYR B CA 1
ATOM 2275 C C . TYR B 1 124 ? 8.312 -22.844 -4.699 1 92.19 124 TYR B C 1
ATOM 2277 O O . TYR B 1 124 ? 8.617 -23.781 -5.43 1 92.19 124 TYR B O 1
ATOM 2285 N N . PRO B 1 125 ? 7.688 -22.969 -3.574 1 90.88 125 PRO B N 1
ATOM 2286 C CA . PRO B 1 125 ? 7.652 -24.297 -2.934 1 90.88 125 PRO B CA 1
ATOM 2287 C C . PRO B 1 125 ? 6.891 -25.328 -3.754 1 90.88 125 PRO B C 1
ATOM 2289 O O . PRO B 1 125 ? 7.234 -26.516 -3.738 1 90.88 125 PRO B O 1
ATOM 2292 N N . ASP B 1 126 ? 5.836 -24.875 -4.414 1 88.19 126 ASP B N 1
ATOM 2293 C CA . ASP B 1 126 ? 5.023 -25.859 -5.137 1 88.19 126 ASP B CA 1
ATOM 2294 C C . ASP B 1 126 ? 5.809 -26.484 -6.281 1 88.19 126 ASP B C 1
ATOM 2296 O O . ASP B 1 126 ? 5.582 -27.641 -6.633 1 88.19 126 ASP B O 1
ATOM 2300 N N . SER B 1 127 ? 6.723 -25.719 -6.895 1 84.19 127 SER B N 1
ATOM 2301 C CA . SER B 1 127 ? 7.422 -26.219 -8.07 1 84.19 127 SER B CA 1
ATOM 2302 C C . SER B 1 127 ? 8.883 -26.516 -7.758 1 84.19 127 SER B C 1
ATOM 2304 O O . SER B 1 127 ? 9.602 -27.078 -8.594 1 84.19 127 SER B O 1
ATOM 2306 N N . GLY B 1 128 ? 9.305 -26.094 -6.613 1 83.38 128 GLY B N 1
ATOM 2307 C CA . GLY B 1 128 ? 10.695 -26.312 -6.23 1 83.38 128 GLY B CA 1
ATOM 2308 C C . GLY B 1 128 ? 11.664 -25.391 -6.938 1 83.38 128 GLY B C 1
ATOM 2309 O O . GLY B 1 128 ? 12.867 -25.656 -6.973 1 83.38 128 GLY B O 1
ATOM 2310 N N . LYS B 1 129 ? 11.219 -24.297 -7.578 1 83.38 129 LYS B N 1
ATOM 2311 C CA . LYS B 1 129 ? 12.055 -23.344 -8.305 1 83.38 129 LYS B CA 1
ATOM 2312 C C . LYS B 1 129 ? 12.562 -22.25 -7.379 1 83.38 129 LYS B C 1
ATOM 2314 O O . LYS B 1 129 ? 12 -22.016 -6.309 1 83.38 129 LYS B O 1
ATOM 2319 N N . THR B 1 130 ? 13.648 -21.734 -7.723 1 86.94 130 THR B N 1
ATOM 2320 C CA . THR B 1 130 ? 14.18 -20.516 -7.145 1 86.94 130 THR B CA 1
ATOM 2321 C C . THR B 1 130 ? 14.367 -19.438 -8.219 1 86.94 130 THR B C 1
ATOM 2323 O O . THR B 1 130 ? 14.906 -19.719 -9.289 1 86.94 130 THR B O 1
ATOM 2326 N N . GLY B 1 131 ? 13.844 -18.328 -8.008 1 85.94 131 GLY B N 1
ATOM 2327 C CA . GLY B 1 131 ? 14.016 -17.219 -8.922 1 85.94 131 GLY B CA 1
ATOM 2328 C C . GLY B 1 131 ? 14.977 -16.156 -8.406 1 85.94 131 GLY B C 1
ATOM 2329 O O . GLY B 1 131 ? 14.992 -15.859 -7.211 1 85.94 131 GLY B O 1
ATOM 2330 N N . VAL B 1 132 ? 15.781 -15.641 -9.281 1 85.25 132 VAL B N 1
ATOM 2331 C CA . VAL B 1 132 ? 16.688 -14.539 -8.961 1 85.25 132 VAL B CA 1
ATOM 2332 C C . VAL B 1 132 ? 16.375 -13.344 -9.859 1 85.25 132 VAL B C 1
ATOM 2334 O O . VAL B 1 132 ? 16.25 -13.492 -11.078 1 85.25 132 VAL B O 1
ATOM 2337 N N . ARG B 1 133 ? 16.203 -12.219 -9.273 1 83.25 133 ARG B N 1
ATOM 2338 C CA . ARG B 1 133 ? 15.953 -10.977 -10 1 83.25 133 ARG B CA 1
ATOM 2339 C C . ARG B 1 133 ? 17.031 -9.938 -9.68 1 83.25 133 ARG B C 1
ATOM 2341 O O . ARG B 1 133 ? 17.312 -9.68 -8.508 1 83.25 133 ARG B O 1
ATOM 2348 N N . ILE B 1 134 ? 17.594 -9.266 -10.68 1 82.31 134 ILE B N 1
ATOM 2349 C CA . ILE B 1 134 ? 18.641 -8.297 -10.438 1 82.31 134 ILE B CA 1
ATOM 2350 C C . ILE B 1 134 ? 18.203 -6.918 -10.93 1 82.31 134 ILE B C 1
ATOM 2352 O O . ILE B 1 134 ? 18.906 -5.926 -10.727 1 82.31 134 ILE B O 1
ATOM 2356 N N . THR B 1 135 ? 17.156 -6.859 -11.703 1 77.06 135 THR B N 1
ATOM 2357 C CA . THR B 1 135 ? 16.594 -5.582 -12.125 1 77.06 135 THR B CA 1
ATOM 2358 C C . THR B 1 135 ? 15.062 -5.652 -12.164 1 77.06 135 THR B C 1
ATOM 2360 O O . THR B 1 135 ? 14.484 -6.734 -12.273 1 77.06 135 THR B O 1
ATOM 2363 N N . TYR B 1 136 ? 14.414 -4.605 -11.891 1 67.62 136 TYR B N 1
ATOM 2364 C CA . TYR B 1 136 ? 12.961 -4.551 -12.039 1 67.62 136 TYR B CA 1
ATOM 2365 C C . TYR B 1 136 ? 12.578 -4.07 -13.43 1 67.62 136 TYR B C 1
ATOM 2367 O O . TYR B 1 136 ? 11.391 -4.02 -13.773 1 67.62 136 TYR B O 1
ATOM 2375 N N . ASP B 1 137 ? 13.492 -3.676 -14.195 1 58.88 137 ASP B N 1
ATOM 2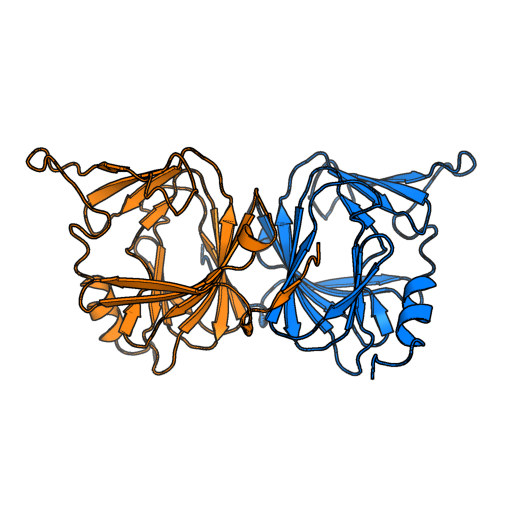376 C CA . ASP B 1 137 ? 13.188 -3.232 -15.555 1 58.88 137 ASP B CA 1
ATOM 2377 C C . ASP B 1 137 ? 12.414 -4.301 -16.312 1 58.88 137 ASP B C 1
ATOM 2379 O O . ASP B 1 137 ? 12.898 -5.422 -16.5 1 58.88 137 ASP B O 1
ATOM 2383 N N . SER B 1 138 ? 11.094 -4.191 -16.25 1 53.03 138 SER B N 1
ATOM 2384 C CA . SER B 1 138 ? 10.141 -5.105 -16.875 1 53.03 138 SER B CA 1
ATOM 2385 C C . SER B 1 138 ? 10.617 -5.539 -18.25 1 53.03 138 SER B C 1
ATOM 2387 O O . SER B 1 138 ? 10.281 -6.629 -18.719 1 53.03 138 SER B O 1
ATOM 2389 N N . ALA B 1 139 ? 11.094 -4.605 -18.984 1 46.59 139 ALA B N 1
ATOM 2390 C CA . ALA B 1 139 ? 11.422 -4.926 -20.375 1 46.59 139 ALA B CA 1
ATOM 2391 C C . ALA B 1 139 ? 12.414 -6.078 -20.453 1 46.59 139 ALA B C 1
ATOM 2393 O O . ALA B 1 139 ? 12.477 -6.785 -21.453 1 46.59 139 ALA B O 1
ATOM 2394 N N . SER B 1 140 ? 13.117 -6.105 -19.391 1 45.22 140 SER B N 1
ATOM 2395 C CA . SER B 1 140 ? 14.234 -7.02 -19.641 1 45.22 140 SER B CA 1
ATOM 2396 C C . SER B 1 140 ? 13.953 -8.398 -19.062 1 45.22 140 SER B C 1
ATOM 2398 O O . SER B 1 140 ? 14.703 -9.344 -19.297 1 45.22 140 SER B O 1
ATOM 2400 N N . GLY B 1 141 ? 12.867 -8.672 -18.688 1 49.09 141 GLY B N 1
ATOM 2401 C CA . GLY B 1 141 ? 12.711 -10.047 -18.234 1 49.09 141 GLY B CA 1
ATOM 2402 C C . GLY B 1 141 ? 13.82 -10.508 -17.312 1 49.09 141 GLY B C 1
ATOM 2403 O O . GLY B 1 141 ? 14.18 -11.688 -17.312 1 49.09 141 GLY B O 1
ATOM 2404 N N . ALA B 1 142 ? 14.57 -9.672 -16.781 1 56.16 142 ALA B N 1
ATOM 2405 C CA . ALA B 1 142 ? 15.922 -9.969 -16.312 1 56.16 142 ALA B CA 1
ATOM 2406 C C . ALA B 1 142 ? 15.875 -10.812 -15.039 1 56.16 142 ALA B C 1
ATOM 2408 O O . ALA B 1 142 ? 16.844 -10.828 -14.266 1 56.16 142 ALA B O 1
ATOM 2409 N N . GLY B 1 143 ? 14.727 -11.461 -14.875 1 60.03 143 GLY B N 1
ATOM 2410 C CA . GLY B 1 143 ? 14.828 -12.477 -13.836 1 60.03 143 GLY B CA 1
ATOM 2411 C C . GLY B 1 143 ? 15.336 -13.805 -14.352 1 60.03 143 GLY B C 1
ATOM 2412 O O . GLY B 1 143 ? 15.195 -14.117 -15.539 1 60.03 143 GLY B O 1
ATOM 2413 N N . ARG B 1 144 ? 16.234 -14.383 -13.586 1 64.88 144 ARG B N 1
ATOM 2414 C CA . ARG B 1 144 ? 16.688 -15.742 -13.859 1 64.88 144 ARG B CA 1
ATOM 2415 C C . ARG B 1 144 ? 16.047 -16.734 -12.883 1 64.88 144 ARG B C 1
ATOM 2417 O O . ARG B 1 144 ? 15.867 -16.422 -11.703 1 64.88 144 ARG B O 1
ATOM 2424 N N . PHE B 1 145 ? 15.594 -17.828 -13.43 1 68.38 145 PHE B N 1
ATOM 2425 C CA . PHE B 1 145 ? 15.031 -18.875 -12.586 1 68.38 145 PHE B CA 1
ATOM 2426 C C . PHE B 1 145 ? 15.891 -20.125 -12.633 1 68.38 145 PHE B C 1
ATOM 2428 O O . PHE B 1 145 ? 16.438 -20.484 -13.688 1 68.38 145 PHE B O 1
ATOM 2435 N N . LEU B 1 146 ? 16.172 -20.641 -11.438 1 65.81 146 LEU B N 1
ATOM 2436 C CA . LEU B 1 146 ? 16.953 -21.859 -11.25 1 65.81 146 LEU B CA 1
ATOM 2437 C C . LEU B 1 146 ? 16.094 -22.953 -10.602 1 65.81 146 LEU B C 1
ATOM 2439 O O . LEU B 1 146 ? 15.156 -22.656 -9.867 1 65.81 146 LEU B O 1
ATOM 2443 N N . ILE B 1 147 ? 16.172 -24.188 -11.109 1 61.06 147 ILE B N 1
ATOM 2444 C CA . ILE B 1 147 ? 15.508 -25.328 -10.477 1 61.06 147 ILE B CA 1
ATOM 2445 C C . ILE B 1 147 ? 16.547 -26.344 -10.016 1 61.06 147 ILE B C 1
ATOM 2447 O O . ILE B 1 147 ? 17.625 -26.453 -10.617 1 61.06 147 ILE B O 1
ATOM 2451 N N . ALA B 1 148 ? 16.266 -26.891 -8.812 1 54.03 148 ALA B N 1
ATOM 2452 C CA . ALA B 1 148 ? 17.141 -27.938 -8.297 1 54.03 148 ALA B CA 1
ATOM 2453 C C . ALA B 1 148 ? 17.219 -29.125 -9.258 1 54.03 148 ALA B C 1
ATOM 2455 O O . ALA B 1 148 ? 18.109 -29.969 -9.148 1 54.03 148 ALA B O 1
ATOM 2456 N N . ASP B 1 149 ? 16.328 -29.094 -10.117 1 52 149 ASP B N 1
ATOM 2457 C CA . ASP B 1 149 ? 16.328 -30.234 -11.023 1 52 149 ASP B CA 1
ATO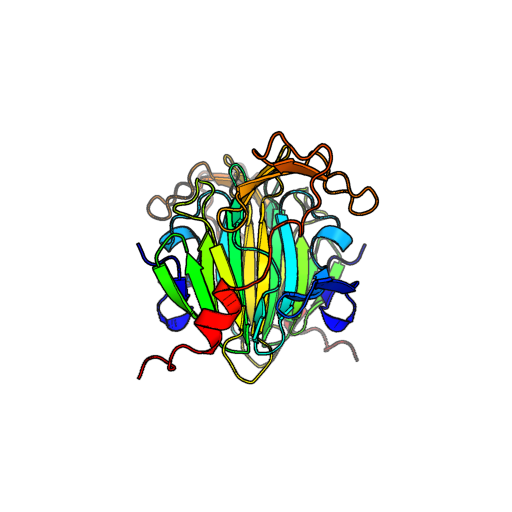M 2458 C C . ASP B 1 149 ? 17.453 -30.125 -12.055 1 52 149 ASP B C 1
ATOM 2460 O O . ASP B 1 149 ? 17.359 -29.344 -13 1 52 149 ASP B O 1
ATOM 2464 N N . ALA B 1 150 ? 18.531 -30.781 -11.727 1 52.03 150 ALA B N 1
ATOM 2465 C CA . ALA B 1 150 ? 19.781 -30.781 -12.484 1 52.03 150 ALA B CA 1
ATOM 2466 C C . ALA B 1 150 ? 19.547 -31.219 -13.93 1 52.03 150 ALA B C 1
ATOM 2468 O O . ALA B 1 150 ? 20.422 -31.047 -14.781 1 52.03 150 ALA B O 1
ATOM 2469 N N . SER B 1 151 ? 18.406 -31.766 -14.156 1 54.84 151 SER B N 1
ATOM 2470 C CA . SER B 1 151 ? 18.188 -32.281 -15.508 1 54.84 151 SER B CA 1
ATOM 2471 C C . SER B 1 151 ? 17.703 -31.156 -16.438 1 54.84 151 SER B C 1
ATOM 2473 O O . SER B 1 151 ? 17.641 -31.359 -17.656 1 54.84 151 SER B O 1
ATOM 2475 N N . LYS B 1 152 ? 17.406 -30.062 -15.797 1 59.03 152 LYS B N 1
ATOM 2476 C CA . LYS B 1 152 ? 16.906 -29 -16.656 1 59.03 152 LYS B CA 1
ATOM 2477 C C . LYS B 1 152 ? 17.922 -27.875 -16.797 1 59.03 152 LYS B C 1
ATOM 2479 O O . LYS B 1 152 ? 18.5 -27.422 -15.805 1 59.03 152 LYS B O 1
ATOM 2484 N N . ASP B 1 153 ? 18.219 -27.594 -18.094 1 63.97 153 ASP B N 1
ATOM 2485 C CA . ASP B 1 153 ? 19.188 -26.547 -18.406 1 63.97 153 ASP B CA 1
ATOM 2486 C C . ASP B 1 153 ? 18.516 -25.172 -18.344 1 63.97 153 ASP B C 1
ATOM 2488 O O . ASP B 1 153 ? 19.188 -24.156 -18.078 1 63.97 153 ASP B O 1
ATOM 2492 N N . GLU B 1 154 ? 17.109 -25.297 -18.672 1 67.69 154 GLU B N 1
ATOM 2493 C CA . GLU B 1 154 ? 16.406 -24.031 -18.625 1 67.69 154 GLU B CA 1
ATOM 2494 C C . GLU B 1 154 ? 15.109 -24.141 -17.828 1 67.69 154 GLU B C 1
ATOM 2496 O O . GLU B 1 154 ? 14.398 -25.156 -17.922 1 67.69 154 GLU B O 1
ATOM 2501 N N . VAL B 1 155 ? 14.977 -23.219 -16.938 1 73.5 155 VAL B N 1
ATOM 2502 C CA . VAL B 1 155 ? 13.781 -23.188 -16.109 1 73.5 155 VAL B CA 1
ATOM 2503 C C . VAL B 1 155 ? 13.07 -21.844 -16.266 1 73.5 155 VAL B C 1
ATOM 2505 O O . VAL B 1 155 ? 13.703 -20.781 -16.156 1 73.5 155 VAL B O 1
ATOM 2508 N N . SER B 1 156 ? 11.758 -21.906 -16.75 1 72.88 156 SER B N 1
ATOM 2509 C CA . SER B 1 156 ? 10.961 -20.688 -16.891 1 72.88 156 SER B CA 1
ATOM 2510 C C . SER B 1 156 ? 10.195 -20.391 -15.602 1 72.88 156 SER B C 1
ATOM 2512 O O . SER B 1 156 ? 10.109 -21.234 -14.711 1 72.88 156 SER B O 1
ATOM 2514 N N . TYR B 1 157 ? 9.648 -19.203 -15.469 1 71.81 157 TYR B N 1
ATOM 2515 C CA . TYR B 1 157 ? 8.875 -18.766 -14.312 1 71.81 157 TYR B CA 1
ATOM 2516 C C . TYR B 1 157 ? 7.723 -19.719 -14.031 1 71.81 157 TYR B C 1
ATOM 2518 O O . TYR B 1 157 ? 7.41 -19.984 -12.867 1 71.81 157 TYR B O 1
ATOM 2526 N N . TRP B 1 158 ? 7.062 -20.328 -15.016 1 79.44 158 TRP B N 1
ATOM 2527 C CA . TRP B 1 158 ? 5.84 -21.094 -14.867 1 79.44 158 TRP B CA 1
ATOM 2528 C C . TRP B 1 158 ? 6.145 -22.594 -14.828 1 79.44 158 TRP B C 1
ATOM 2530 O O . TRP B 1 158 ? 5.246 -23.422 -14.625 1 79.44 158 TRP B O 1
ATOM 2540 N N . ASP B 1 159 ? 7.395 -22.922 -15.133 1 72.44 159 ASP B N 1
ATOM 2541 C CA . ASP B 1 159 ? 7.75 -24.344 -15.094 1 72.44 159 ASP B CA 1
ATOM 2542 C C . ASP B 1 159 ? 7.395 -24.953 -13.742 1 72.44 159 ASP B C 1
ATOM 2544 O O . ASP B 1 159 ? 7.758 -24.422 -12.695 1 72.44 159 ASP B O 1
ATOM 2548 N N . GLY B 1 160 ? 6.609 -25.938 -13.781 1 78.94 160 GLY B N 1
ATOM 2549 C CA . GLY B 1 160 ? 6.223 -26.656 -12.578 1 78.94 160 GLY B CA 1
ATOM 2550 C C . GLY B 1 160 ? 5.023 -26.047 -11.875 1 78.94 160 GLY B C 1
ATOM 2551 O O . GLY B 1 160 ? 4.547 -26.578 -10.875 1 78.94 160 GLY B O 1
ATOM 2552 N N . GLU B 1 161 ? 4.523 -24.953 -12.328 1 77.69 161 GLU B N 1
ATOM 2553 C CA . GLU B 1 161 ? 3.383 -24.281 -11.711 1 77.69 161 GLU B CA 1
ATOM 2554 C C . GLU B 1 161 ? 2.068 -24.75 -12.328 1 77.69 161 GLU B C 1
ATOM 2556 O O . GLU B 1 161 ? 1.505 -24.062 -13.188 1 77.69 161 GLU B O 1
ATOM 2561 N N . ASP B 1 162 ? 1.481 -25.859 -11.844 1 77.94 162 ASP B N 1
ATOM 2562 C CA . ASP B 1 162 ? 0.288 -26.438 -12.438 1 77.94 162 ASP B CA 1
ATOM 2563 C C . ASP B 1 162 ? -0.979 -25.906 -11.773 1 77.94 162 ASP B C 1
ATOM 2565 O O . ASP B 1 162 ? -2.09 -26.188 -12.227 1 77.94 162 ASP B O 1
ATOM 2569 N N . GLY B 1 163 ? -0.804 -25.141 -10.727 1 77.88 163 GLY B N 1
ATOM 2570 C CA . GLY B 1 163 ? -1.954 -24.531 -10.078 1 77.88 163 GLY B CA 1
ATOM 2571 C C . GLY B 1 163 ? -2.818 -25.531 -9.336 1 77.88 163 GLY B C 1
ATOM 2572 O O . GLY B 1 163 ? -3.994 -25.266 -9.07 1 77.88 163 GLY B O 1
ATOM 2573 N N . ARG B 1 164 ? -2.305 -26.688 -9.109 1 76 164 ARG B N 1
ATOM 2574 C CA . ARG B 1 164 ? -3.078 -27.734 -8.43 1 76 164 ARG B CA 1
ATOM 2575 C C . ARG B 1 164 ? -3.631 -27.219 -7.105 1 76 164 ARG B C 1
ATOM 2577 O O . ARG B 1 164 ? -4.793 -27.469 -6.773 1 76 164 ARG B O 1
ATOM 2584 N N . ALA B 1 165 ? -2.826 -26.578 -6.391 1 77.56 165 ALA B N 1
ATOM 2585 C CA . ALA B 1 165 ? -3.256 -26.078 -5.09 1 77.56 165 ALA B CA 1
ATOM 2586 C C . ALA B 1 165 ? -4.406 -25.078 -5.242 1 77.56 165 ALA B C 1
ATOM 2588 O O . ALA B 1 165 ? -5.293 -25.016 -4.387 1 77.56 165 ALA B O 1
ATOM 2589 N N . ILE B 1 166 ? -4.465 -24.281 -6.254 1 80.94 166 ILE B N 1
ATOM 2590 C CA . ILE B 1 166 ? -5.531 -23.328 -6.543 1 80.94 166 ILE B CA 1
ATOM 2591 C C . ILE B 1 166 ? -6.84 -24.078 -6.777 1 80.94 166 ILE B C 1
ATOM 2593 O O . ILE B 1 166 ? -7.883 -23.703 -6.227 1 80.94 166 ILE B O 1
ATOM 2597 N N . ALA B 1 167 ? -6.746 -25.141 -7.547 1 75.94 167 ALA B N 1
ATOM 2598 C CA . ALA B 1 167 ? -7.918 -25.969 -7.824 1 75.94 167 ALA B CA 1
ATOM 2599 C C . ALA B 1 167 ? -8.484 -26.562 -6.539 1 75.94 167 ALA B C 1
ATOM 2601 O O . ALA B 1 167 ? -9.703 -26.609 -6.352 1 75.94 167 ALA B O 1
ATOM 2602 N N . GLU B 1 168 ? -7.586 -26.984 -5.734 1 76.69 168 GLU B N 1
ATOM 2603 C CA . GLU B 1 168 ? -7.992 -27.594 -4.469 1 76.69 168 GLU B CA 1
ATOM 2604 C C . GLU B 1 168 ? -8.688 -26.562 -3.568 1 76.69 168 GLU B C 1
ATOM 2606 O O . GLU B 1 168 ? -9.68 -26.891 -2.912 1 76.69 168 GLU B O 1
ATOM 2611 N N . MET B 1 169 ? -8.18 -25.375 -3.512 1 76.06 169 MET B N 1
ATOM 2612 C CA . MET B 1 169 ? -8.758 -24.328 -2.686 1 76.06 169 MET B CA 1
ATOM 2613 C C . MET B 1 169 ? -10.141 -23.938 -3.195 1 76.06 169 MET B C 1
ATOM 2615 O O . MET B 1 169 ? -11.039 -23.625 -2.406 1 76.06 169 MET B O 1
ATOM 2619 N N . GLN B 1 170 ? -10.312 -23.922 -4.426 1 75.19 170 GLN B N 1
ATOM 2620 C CA . GLN B 1 170 ? -11.594 -23.594 -5.035 1 75.19 170 GLN B CA 1
ATOM 2621 C C . GLN B 1 170 ? -12.648 -24.641 -4.703 1 75.19 170 GLN B C 1
ATOM 2623 O O . GLN B 1 170 ? -13.828 -24.328 -4.547 1 75.19 170 GLN B O 1
ATOM 2628 N N . ALA B 1 171 ? -12.195 -25.875 -4.621 1 75.25 171 ALA B N 1
ATOM 2629 C CA . ALA B 1 171 ? -13.102 -27 -4.402 1 75.25 171 ALA B CA 1
ATOM 2630 C C . ALA B 1 171 ? -13.484 -27.109 -2.93 1 75.25 171 ALA B C 1
ATOM 2632 O O . ALA B 1 171 ? -14.477 -27.766 -2.59 1 75.25 171 ALA B O 1
ATOM 2633 N N . ALA B 1 172 ? -12.648 -26.547 -2.062 1 74.31 172 ALA B N 1
ATOM 2634 C CA . ALA B 1 172 ? -12.914 -26.672 -0.63 1 74.31 172 ALA B CA 1
ATOM 2635 C C . ALA B 1 172 ? -14.18 -25.906 -0.243 1 74.31 172 ALA B C 1
ATOM 2637 O O . ALA B 1 172 ? -14.43 -24.812 -0.746 1 74.31 172 ALA B O 1
ATOM 2638 N N . PRO B 1 173 ? -15 -26.578 0.558 1 59.88 173 PRO B N 1
ATOM 2639 C CA . PRO B 1 173 ? -16.25 -25.922 0.941 1 59.88 173 PRO B CA 1
ATOM 2640 C C . PRO B 1 173 ? -16.031 -24.641 1.725 1 59.88 173 PRO B C 1
ATOM 2642 O O . PRO B 1 173 ? -15.039 -24.516 2.461 1 59.88 173 PRO B O 1
ATOM 2645 N N . SER B 1 174 ? -16.547 -23.5 1.243 1 51.69 174 SER B N 1
ATOM 2646 C CA . SER B 1 174 ? -16.516 -22.25 1.981 1 51.69 174 SER B CA 1
ATOM 2647 C C . SER B 1 174 ? -16.719 -22.469 3.475 1 51.69 174 SER B C 1
ATOM 2649 O O . SER B 1 174 ? -17.516 -23.328 3.875 1 51.69 174 SER B O 1
ATOM 2651 N N . ALA B 1 175 ? -15.562 -22.266 4.262 1 42.25 175 ALA B N 1
ATOM 2652 C CA . ALA B 1 175 ? -15.805 -22.438 5.688 1 42.25 175 ALA B CA 1
ATOM 2653 C C . ALA B 1 175 ? -17.234 -22.062 6.051 1 42.25 175 ALA B C 1
ATOM 2655 O O . ALA B 1 175 ? -17.734 -21.016 5.629 1 42.25 175 ALA B O 1
ATOM 2656 N N . PRO B 1 176 ? -17.938 -22.953 6.867 1 40.81 176 PRO B N 1
ATOM 2657 C CA . PRO B 1 176 ? -19.312 -22.641 7.262 1 40.81 176 PRO B CA 1
ATOM 2658 C C . PRO B 1 176 ? -19.422 -21.328 8.047 1 40.81 176 PRO B C 1
ATOM 2660 O O . PRO B 1 176 ? -18.453 -20.906 8.672 1 40.81 176 PRO B O 1
#

Solvent-accessible surface area (backbone atoms only — not comparable to full-atom values): 18077 Å² total; per-residue (Å²): 131,79,50,63,47,38,56,90,75,30,60,74,48,76,48,72,49,84,91,27,28,26,26,40,29,28,46,47,29,52,85,70,64,46,75,58,46,43,34,30,41,39,40,16,46,52,53,13,18,59,60,72,51,29,21,30,58,70,30,40,40,36,37,37,29,66,36,43,32,28,36,36,39,40,41,94,44,73,42,80,45,41,58,45,26,36,35,56,38,59,46,39,55,66,72,43,14,36,33,59,32,12,54,32,89,44,50,23,28,29,41,39,36,28,50,57,64,70,69,31,47,30,42,22,75,82,48,52,35,35,34,37,30,70,53,80,58,69,88,59,60,48,55,47,43,48,47,77,53,77,86,50,94,71,45,57,94,59,60,62,62,76,40,60,68,46,56,51,57,48,68,47,74,75,80,130,131,80,50,62,46,39,55,92,77,30,59,75,49,76,47,74,49,84,92,28,29,26,28,40,29,27,44,46,29,54,86,69,64,46,75,58,44,44,34,29,40,38,39,16,45,52,53,14,18,58,60,73,51,28,21,30,57,70,30,40,40,36,37,36,28,66,37,43,32,28,36,33,38,39,40,94,44,73,42,80,46,42,58,46,26,34,34,56,39,60,47,38,55,68,73,44,13,36,33,59,31,13,53,33,88,44,51,22,28,28,40,40,34,28,52,56,63,70,68,31,45,30,42,21,74,84,48,52,34,34,36,38,30,71,53,80,57,71,89,58,59,50,55,46,44,48,49,81,51,79,86,51,93,74,47,58,92,60,58,62,62,78,41,57,68,48,55,52,57,47,67,45,75,73,81,130

Nearest PDB structures (foldseek):
  3l2h-assembly1_D  TM=8.896E-01  e=3.074E-11  Acidithiobacillus ferrooxidans ATCC 23270
  3i7d-assembly1_A  TM=8.352E-01  e=1.000E-10  Ruegeria pomeroyi DSS-3
  1rc6-assembly1_A  TM=7.055E-01  e=5.643E-05  Escherichia coli
  1zz8-assembly2_C  TM=7.498E-01  e=3.138E-04  Streptomyces wedmorensis
  1sef-assembly1_A  TM=7.639E-01  e=3.889E-04  Enterococcus faecalis V583